Protein AF-A0A484KDJ1-F1 (afdb_monomer)

Radius of gyration: 30.15 Å; Cα contacts (8 Å, |Δi|>4): 229; chains: 1; bounding box: 76×60×91 Å

Nearest PDB structures (foldseek):
  7nlg-assembly2_C-2  TM=8.380E-01  e=5.218E-01  Saccharomyces cerevisiae
  7nli-assembly1_B  TM=8.344E-01  e=5.218E-01  Saccharomyces cerevisiae
  7t12-assembly1_A  TM=4.113E-01  e=7.691E+00  HIV-1 O_MVP5180
  7t12-assembly2_K  TM=2.574E-01  e=4.408E+00  HIV-1 O_MVP5180

Secondary structure (DSSP, 8-state):
-HHHHHHHHHHHHHHHHS-B-SSSHHHHHHHHHHHHHHTT-THHHHSPPPPPPPTTS-HHHHHHHHHHHHHHHHHHHHHHHTB-HHHHHHHTT--HHHHHHHHIIIIIHHHHHHHHHHHHHHHH--PPTTS-HHHHHHHHHHHHHHHHHTT-PPPHHHHHHHHHHTS-GGGHHHHHHHHHHT-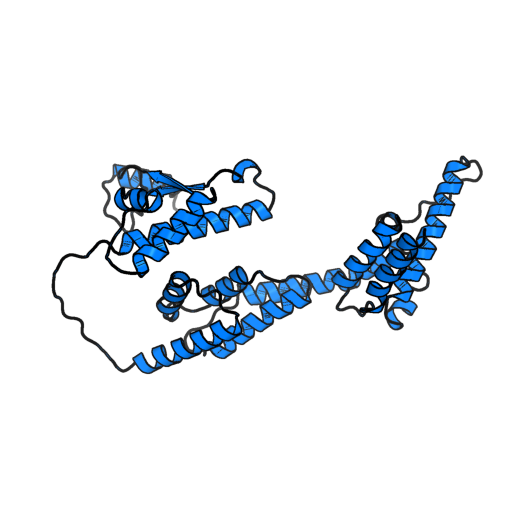---HHHHHHHHHHHHHHHHHGGG----------PPPS-SHHHHHHHHHHHHHHHHHHHHHHT--GGGGSPEEEEES-HHHHHHHHS-----S-HHHHHHHHHHHHHHHTTSEEEEE--TTTS---TTTS---HHHHHHHHHHTT----S---

Foldseek 3Di:
DVVLVVVLVVLLVVLVVAFAPLLCLVVNVVSLCVSCVSVVLNVQQVDPQDPQDDPPDDPVVNVVSVVSVVSQVVSLVSNLVSHDPVLNVVCVPPTNNRSSVVSCVRRVVVLVVVLVVLVVCLQPQADDPPDQLLVSLVVNVVSQVVNVSSVRHDDLVVSVVSSLVRYDPLCVVVSLVCVLVVCSDGSVVVSVVSNVVVVVSVVPPPDPDDDDPDDDDDDPPPLLSVQLVVLVVLLVVLVVVVVVVPDPPSPAAAEDEDQDPVLLCLLVDVDDDPPDPSSVVSSVNSVVCVVVRNHDYDYDHPLRPQDDCVVDPDDPVSSVVSCVVVVNDDDPDDD

Solvent-accessible surface area (backbone atoms only — not comparable to full-atom values): 19914 Å² total; per-residue (Å²): 117,71,69,62,54,53,52,52,54,57,52,54,51,59,44,72,75,53,48,35,73,66,78,45,45,71,60,39,52,51,53,50,46,56,50,26,53,76,70,74,47,46,62,41,63,77,42,70,84,73,80,84,73,60,96,84,52,56,67,70,58,51,54,53,50,54,49,49,56,54,52,31,54,52,47,28,52,52,54,41,73,31,31,39,70,73,56,27,69,76,44,69,90,46,52,35,26,58,43,52,52,53,50,40,61,60,37,51,50,49,49,51,52,52,44,48,54,43,46,53,51,50,78,67,48,60,57,55,92,91,61,67,63,54,68,53,50,52,52,49,52,50,38,53,52,51,32,34,70,67,74,49,67,70,55,71,67,60,55,48,49,54,55,59,70,20,51,48,77,89,44,47,68,55,51,53,49,45,73,70,65,68,67,92,56,60,68,76,55,49,46,52,54,50,44,56,50,49,56,56,58,64,68,51,82,76,64,90,74,85,76,80,94,70,95,72,85,84,74,87,62,71,68,70,52,53,60,48,53,53,52,52,52,50,48,50,53,50,52,54,43,55,74,67,69,82,51,88,79,64,80,55,48,44,78,43,78,40,72,48,67,70,60,53,48,50,44,76,40,93,73,89,68,97,68,57,75,72,55,57,55,56,38,47,54,49,30,51,40,39,73,71,46,52,36,37,84,39,82,37,53,79,89,74,51,75,59,63,65,91,83,39,98,60,58,70,74,58,37,53,52,30,38,50,76,73,67,54,72,87,71,91,81,74,136

InterPro domains:
  IPR061502 Copia/RE1/RE2-like, N-terminal domain [PF14223] (56-205)

pLDDT: mean 77.64, std 15.88, range [27.42, 96.19]

Mean predicted aligned error: 18.66 Å

Structure (mmCIF, N/CA/C/O backbone):
data_AF-A0A484KDJ1-F1
#
_entry.id   AF-A0A484KDJ1-F1
#
loop_
_atom_site.group_PDB
_atom_site.id
_atom_site.type_symbol
_atom_site.label_atom_id
_atom_site.label_alt_id
_atom_site.label_comp_id
_atom_site.label_asym_id
_atom_site.label_entity_id
_atom_site.label_seq_id
_atom_site.pdbx_PDB_ins_code
_atom_site.Cartn_x
_atom_site.Cartn_y
_atom_site.Cartn_z
_atom_site.occupancy
_atom_site.B_iso_or_equiv
_atom_site.auth_seq_id
_atom_site.auth_comp_id
_atom_site.auth_asym_id
_atom_site.auth_atom_id
_atom_site.pdbx_PDB_model_num
ATOM 1 N N . MET A 1 1 ? 16.292 25.056 -24.592 1.00 41.66 1 MET A N 1
ATOM 2 C CA . MET A 1 1 ? 17.164 23.858 -24.514 1.00 41.66 1 MET A CA 1
ATOM 3 C C . MET A 1 1 ? 17.802 23.654 -23.133 1.00 41.66 1 MET A C 1
ATOM 5 O O . MET A 1 1 ? 17.949 22.507 -22.742 1.00 41.66 1 MET A O 1
ATOM 9 N N . ALA A 1 2 ? 18.103 24.703 -22.350 1.00 36.09 2 ALA A N 1
ATOM 10 C CA . ALA A 1 2 ? 18.694 24.554 -21.007 1.00 36.09 2 ALA A CA 1
ATOM 11 C C . ALA A 1 2 ? 17.774 23.892 -19.949 1.00 36.09 2 ALA A C 1
ATOM 13 O O . ALA A 1 2 ? 18.264 23.121 -19.128 1.00 36.09 2 ALA A O 1
ATOM 14 N N . ASN A 1 3 ? 16.454 24.127 -20.010 1.00 42.34 3 ASN A N 1
ATOM 15 C CA . ASN A 1 3 ? 15.479 23.591 -19.039 1.00 42.34 3 ASN A CA 1
ATOM 16 C C . ASN A 1 3 ? 15.246 22.069 -19.156 1.00 42.34 3 ASN A C 1
ATOM 18 O O . ASN A 1 3 ? 15.035 21.398 -18.153 1.00 42.34 3 ASN A O 1
ATOM 22 N N . ASN A 1 4 ? 15.320 21.496 -20.366 1.00 51.50 4 ASN A N 1
ATOM 23 C CA . ASN A 1 4 ? 15.172 20.042 -20.546 1.00 51.50 4 ASN A CA 1
ATOM 24 C C . ASN A 1 4 ? 16.389 19.276 -20.017 1.00 51.50 4 ASN A C 1
ATOM 26 O O . ASN A 1 4 ? 16.225 18.205 -19.445 1.00 51.50 4 ASN A O 1
ATOM 30 N N . ASN A 1 5 ? 17.597 19.829 -20.159 1.00 54.56 5 ASN A N 1
ATOM 31 C CA . ASN A 1 5 ? 18.820 19.171 -19.691 1.00 54.56 5 ASN A CA 1
ATOM 32 C C . ASN A 1 5 ? 18.943 19.182 -18.159 1.00 54.56 5 ASN A C 1
ATOM 34 O O . ASN A 1 5 ? 19.367 18.194 -17.568 1.00 54.56 5 ASN A O 1
ATOM 38 N N . THR A 1 6 ? 18.530 20.274 -17.509 1.00 54.91 6 THR A N 1
ATOM 39 C CA . THR A 1 6 ? 18.499 20.376 -16.038 1.00 54.91 6 THR A CA 1
ATOM 40 C C . THR A 1 6 ? 17.440 19.463 -15.425 1.00 54.91 6 THR A C 1
ATOM 42 O O . THR A 1 6 ? 17.735 18.774 -14.451 1.00 54.91 6 THR A O 1
ATOM 45 N N . ASN A 1 7 ? 16.254 19.364 -16.035 1.00 58.84 7 ASN A N 1
ATOM 46 C CA . ASN A 1 7 ? 15.228 18.406 -15.613 1.00 58.84 7 ASN A CA 1
ATOM 47 C C . ASN A 1 7 ? 15.671 16.945 -15.816 1.00 58.84 7 ASN A C 1
ATOM 49 O O . ASN A 1 7 ? 15.397 16.103 -14.960 1.00 58.84 7 ASN A O 1
ATOM 53 N N . ASN A 1 8 ? 16.406 16.648 -16.898 1.00 61.88 8 ASN A N 1
ATOM 54 C CA . ASN A 1 8 ? 16.923 15.301 -17.163 1.00 61.88 8 ASN A CA 1
ATOM 55 C C . ASN A 1 8 ? 17.972 14.874 -16.114 1.00 61.88 8 ASN A C 1
ATOM 57 O O . ASN A 1 8 ? 17.879 13.788 -15.542 1.00 61.88 8 ASN A O 1
ATOM 61 N N . LEU A 1 9 ? 18.905 15.769 -15.769 1.00 64.38 9 LEU A N 1
ATOM 62 C CA . LEU A 1 9 ? 19.887 15.557 -14.697 1.00 64.38 9 LEU A CA 1
ATOM 63 C C . LEU A 1 9 ? 19.230 15.393 -13.317 1.00 64.38 9 LEU A C 1
ATOM 65 O O . LEU A 1 9 ? 19.598 14.495 -12.558 1.00 64.38 9 LEU A O 1
ATOM 69 N N . ALA A 1 10 ? 18.229 16.220 -13.000 1.00 66.94 10 ALA A N 1
ATOM 70 C CA . ALA A 1 10 ? 17.521 16.152 -11.725 1.00 66.94 10 ALA A CA 1
ATOM 71 C C . ALA A 1 10 ? 16.763 14.826 -11.547 1.00 66.94 10 ALA A C 1
ATOM 73 O O . ALA A 1 10 ? 16.796 14.245 -10.463 1.00 66.94 10 ALA A O 1
ATOM 74 N N . LEU A 1 11 ? 16.127 14.306 -12.600 1.00 70.19 11 LEU A N 1
ATOM 75 C CA . LEU A 1 11 ? 15.414 13.028 -12.537 1.00 70.19 11 LEU A CA 1
ATOM 76 C C . LEU A 1 11 ? 16.364 11.830 -12.466 1.00 70.19 11 LEU A C 1
ATOM 78 O O . LEU A 1 11 ? 16.100 10.897 -11.711 1.00 70.19 11 LEU A O 1
ATOM 82 N N . ARG A 1 12 ? 17.507 11.873 -13.161 1.00 77.50 12 ARG A N 1
ATOM 83 C CA . ARG A 1 12 ? 18.532 10.823 -13.042 1.00 77.50 12 ARG A CA 1
ATOM 84 C C . ARG A 1 12 ? 19.123 10.743 -11.635 1.00 77.50 12 ARG A C 1
ATOM 86 O O . ARG A 1 12 ? 19.336 9.639 -11.147 1.00 77.50 12 ARG A O 1
ATOM 93 N N . SER A 1 13 ? 19.240 11.876 -10.936 1.00 81.81 13 SER A N 1
ATOM 94 C CA . SER A 1 13 ? 19.697 11.904 -9.537 1.00 81.81 13 SER A CA 1
ATOM 95 C C . SER A 1 13 ? 18.793 11.132 -8.563 1.00 81.81 13 SER A C 1
ATOM 97 O O . SER A 1 13 ? 19.231 10.769 -7.473 1.00 81.81 13 SER A O 1
ATOM 99 N N . ILE A 1 14 ? 17.534 10.850 -8.931 1.00 82.94 14 ILE A N 1
ATOM 100 C CA . ILE A 1 14 ? 16.630 10.021 -8.116 1.00 82.94 14 ILE A CA 1
ATOM 101 C C . ILE A 1 14 ? 17.149 8.583 -8.035 1.00 82.94 14 ILE A C 1
ATOM 103 O O . ILE A 1 14 ? 17.027 7.953 -6.987 1.00 82.94 14 ILE A O 1
ATOM 107 N N . LEU A 1 15 ? 17.759 8.079 -9.110 1.00 82.38 15 LEU A N 1
ATOM 108 C CA . LEU A 1 15 ? 18.304 6.723 -9.150 1.00 82.38 15 LEU A CA 1
ATOM 109 C C . LEU A 1 15 ? 19.613 6.588 -8.357 1.00 82.38 15 LEU A C 1
ATOM 111 O O . LEU A 1 15 ? 19.943 5.490 -7.915 1.00 82.38 15 LEU A O 1
ATOM 115 N N . ASP A 1 16 ? 20.323 7.695 -8.126 1.00 78.88 16 ASP A N 1
ATOM 116 C CA . ASP A 1 16 ? 21.551 7.713 -7.324 1.00 78.88 16 ASP A CA 1
ATOM 117 C C . ASP A 1 16 ? 21.277 7.692 -5.814 1.00 78.88 16 ASP A C 1
ATOM 119 O O . ASP A 1 16 ? 22.126 7.248 -5.041 1.00 78.88 16 ASP A O 1
ATOM 123 N N . LYS A 1 17 ? 20.096 8.159 -5.382 1.00 81.31 17 LYS A N 1
ATOM 124 C CA . LYS A 1 17 ? 19.727 8.215 -3.958 1.00 81.31 17 LYS A CA 1
ATOM 125 C C . LYS A 1 17 ? 19.492 6.834 -3.353 1.00 81.31 17 LYS A C 1
ATOM 127 O O . LYS A 1 17 ? 19.885 6.619 -2.213 1.00 81.31 17 LYS A O 1
ATOM 132 N N . ASP A 1 18 ? 18.896 5.917 -4.114 1.00 79.75 18 ASP A N 1
ATOM 133 C CA . ASP A 1 18 ? 18.505 4.585 -3.643 1.00 79.75 18 ASP A CA 1
ATOM 134 C C . ASP A 1 18 ? 18.861 3.507 -4.677 1.00 79.75 18 ASP A C 1
ATOM 136 O O . ASP A 1 18 ? 18.020 3.058 -5.461 1.00 79.75 18 ASP A O 1
ATOM 140 N N . LYS A 1 19 ? 20.123 3.063 -4.664 1.00 88.81 19 LYS A N 1
ATOM 141 C CA . LYS A 1 19 ? 20.575 1.951 -5.514 1.00 88.81 19 LYS A CA 1
ATOM 142 C C . LYS A 1 19 ? 19.845 0.652 -5.171 1.00 88.81 19 LYS A C 1
ATOM 144 O O . LYS A 1 19 ? 19.557 0.383 -4.002 1.00 88.81 19 LYS A O 1
ATOM 149 N N . LEU A 1 20 ? 19.583 -0.179 -6.178 1.00 88.00 20 LEU A N 1
ATOM 150 C CA . LEU A 1 20 ? 18.959 -1.487 -5.994 1.00 88.00 20 LEU A CA 1
ATOM 151 C C . LEU A 1 20 ? 19.831 -2.378 -5.102 1.00 88.00 20 LEU A C 1
ATOM 153 O O . LEU A 1 20 ? 20.944 -2.728 -5.487 1.00 88.00 20 LEU A O 1
ATOM 157 N N . ASN A 1 21 ? 19.298 -2.766 -3.942 1.00 83.19 21 ASN A N 1
ATOM 158 C CA . ASN A 1 21 ? 19.965 -3.615 -2.945 1.00 83.19 21 ASN A CA 1
ATOM 159 C C . ASN A 1 21 ? 19.173 -4.894 -2.607 1.00 83.19 21 ASN A C 1
ATOM 161 O O . ASN A 1 21 ? 19.471 -5.589 -1.639 1.00 83.19 21 ASN A O 1
ATOM 165 N N . GLY A 1 22 ? 18.123 -5.173 -3.383 1.00 76.44 22 GLY A N 1
ATOM 166 C CA . GLY A 1 22 ? 17.252 -6.339 -3.245 1.00 76.44 22 GLY A CA 1
ATOM 167 C C . GLY A 1 22 ? 16.015 -6.131 -2.367 1.00 76.44 22 GLY A C 1
ATOM 168 O O . GLY A 1 22 ? 14.986 -6.749 -2.623 1.00 76.44 22 GLY A O 1
ATOM 169 N N . THR A 1 23 ? 16.046 -5.211 -1.399 1.00 76.62 23 THR A N 1
ATOM 170 C CA . THR A 1 23 ? 14.864 -4.910 -0.557 1.00 76.62 23 THR A CA 1
ATOM 171 C C . THR A 1 23 ? 13.980 -3.802 -1.123 1.00 76.62 23 THR A C 1
ATOM 173 O O . THR A 1 23 ? 12.786 -3.747 -0.843 1.00 76.62 23 THR A O 1
ATOM 176 N N . ASN A 1 24 ? 14.548 -2.945 -1.971 1.00 81.69 24 ASN A N 1
ATOM 177 C CA . ASN A 1 24 ? 13.901 -1.762 -2.536 1.00 81.69 24 ASN A CA 1
ATOM 178 C C . ASN A 1 24 ? 13.497 -1.930 -4.011 1.00 81.69 24 ASN A C 1
ATOM 180 O O . ASN A 1 24 ? 13.262 -0.938 -4.697 1.00 81.69 24 ASN A O 1
ATOM 184 N N . PHE A 1 25 ? 13.401 -3.167 -4.517 1.00 85.75 25 PHE A N 1
ATOM 185 C CA . PHE A 1 25 ? 13.167 -3.433 -5.943 1.00 85.75 25 PHE A CA 1
ATOM 186 C C . PHE A 1 25 ? 11.930 -2.723 -6.508 1.00 85.75 25 PHE A C 1
ATOM 188 O O . PHE A 1 25 ? 11.986 -2.187 -7.610 1.00 85.75 25 PHE A O 1
ATOM 195 N N . VAL A 1 26 ? 10.824 -2.685 -5.757 1.00 82.31 26 VAL A N 1
ATOM 196 C CA . VAL A 1 26 ? 9.568 -2.061 -6.213 1.00 82.31 26 VAL A CA 1
ATOM 197 C C . VAL A 1 26 ? 9.736 -0.555 -6.424 1.00 82.31 26 VAL A C 1
ATOM 199 O O . VAL A 1 26 ? 9.296 -0.023 -7.445 1.00 82.31 26 VAL A O 1
ATOM 202 N N . ASP A 1 27 ? 10.380 0.131 -5.482 1.00 83.12 27 ASP A N 1
ATOM 203 C CA . ASP A 1 27 ? 10.591 1.577 -5.565 1.00 83.12 27 ASP A CA 1
ATOM 204 C C . ASP A 1 27 ? 11.680 1.924 -6.583 1.00 83.12 27 ASP A C 1
ATOM 206 O O . ASP A 1 27 ? 11.490 2.832 -7.393 1.00 83.12 27 ASP A O 1
ATOM 210 N N . TRP A 1 28 ? 12.761 1.140 -6.633 1.00 90.25 28 TRP A N 1
ATOM 211 C CA . TRP A 1 28 ? 13.792 1.261 -7.663 1.00 90.25 28 TRP A CA 1
ATOM 212 C C . TRP A 1 28 ? 13.206 1.086 -9.070 1.00 90.25 28 TRP A C 1
ATOM 214 O O . TRP A 1 28 ? 13.417 1.932 -9.937 1.00 90.25 28 TRP A O 1
ATOM 224 N N . GLN A 1 29 ? 12.390 0.049 -9.290 1.00 89.06 29 GLN A N 1
ATOM 225 C CA . GLN A 1 29 ? 11.732 -0.193 -10.573 1.00 89.06 29 GLN A CA 1
ATOM 226 C C . GLN A 1 29 ? 10.793 0.956 -10.951 1.00 89.06 29 GLN A C 1
ATOM 228 O O . GLN A 1 29 ? 10.764 1.360 -12.115 1.00 89.06 29 GLN A O 1
ATOM 233 N N . ARG A 1 30 ? 10.036 1.505 -9.992 1.00 87.56 30 ARG A N 1
ATOM 234 C CA . ARG A 1 30 ? 9.174 2.671 -10.229 1.00 87.56 30 ARG A CA 1
ATOM 235 C C . ARG A 1 30 ? 9.999 3.879 -10.676 1.00 87.56 30 ARG A C 1
ATOM 237 O O . ARG A 1 30 ? 9.658 4.496 -11.683 1.00 87.56 30 ARG A O 1
ATOM 244 N N . ASN A 1 31 ? 11.079 4.188 -9.961 1.00 89.06 31 ASN A N 1
ATOM 245 C CA . ASN A 1 31 ? 11.964 5.307 -10.286 1.00 89.06 31 ASN A CA 1
ATOM 246 C C . ASN A 1 31 ? 12.617 5.122 -11.662 1.00 89.06 31 ASN A C 1
ATOM 248 O O . ASN A 1 31 ? 12.645 6.062 -12.456 1.00 89.06 31 ASN A O 1
ATOM 252 N N . LEU A 1 32 ? 13.063 3.903 -11.983 1.00 91.25 32 LEU A N 1
ATOM 253 C CA . LEU A 1 32 ? 13.618 3.567 -13.293 1.00 91.25 32 LEU A CA 1
ATOM 254 C C . LEU A 1 32 ? 12.594 3.819 -14.406 1.00 91.25 32 LEU A C 1
ATOM 256 O O . LEU A 1 32 ? 12.907 4.503 -15.376 1.00 91.25 32 LEU A O 1
ATOM 260 N N . CYS A 1 33 ? 11.355 3.341 -14.251 1.00 88.88 33 CYS A N 1
ATOM 261 C CA . CYS A 1 33 ? 10.304 3.552 -15.252 1.00 88.88 33 CYS A CA 1
ATOM 262 C C . CYS A 1 33 ? 9.997 5.043 -15.459 1.00 88.88 33 CYS A C 1
ATOM 264 O O . CYS A 1 33 ? 9.797 5.469 -16.592 1.00 88.88 33 CYS A O 1
ATOM 266 N N . ILE A 1 34 ? 10.007 5.855 -14.395 1.00 87.50 34 ILE A N 1
ATOM 267 C CA . ILE A 1 34 ? 9.812 7.311 -14.495 1.00 87.50 34 ILE A CA 1
ATOM 268 C C . ILE A 1 34 ? 10.906 7.951 -15.361 1.00 87.50 34 ILE A C 1
ATOM 270 O O . ILE A 1 34 ? 10.595 8.732 -16.261 1.00 87.50 34 ILE A O 1
ATOM 274 N N . VAL A 1 35 ? 12.173 7.598 -15.122 1.00 88.75 35 VAL A N 1
ATOM 275 C CA . VAL A 1 35 ? 13.310 8.125 -15.895 1.00 88.75 35 VAL A CA 1
ATOM 276 C C . VAL A 1 35 ? 13.244 7.666 -17.355 1.00 88.75 35 VAL A C 1
ATOM 278 O O . VAL A 1 35 ? 13.413 8.480 -18.261 1.00 88.75 35 VAL A O 1
ATOM 281 N N . LEU A 1 36 ? 12.935 6.391 -17.603 1.00 89.81 36 LEU A N 1
ATOM 282 C CA . LEU A 1 36 ? 12.860 5.845 -18.961 1.00 89.81 36 LEU A CA 1
ATOM 283 C C . LEU A 1 36 ? 11.666 6.363 -19.763 1.00 89.81 36 LEU A C 1
ATOM 285 O O . LEU A 1 36 ? 11.779 6.512 -20.978 1.00 89.81 36 LEU A O 1
ATOM 289 N N . ARG A 1 37 ? 10.537 6.659 -19.112 1.00 88.38 37 ARG A N 1
ATOM 290 C CA . ARG A 1 37 ? 9.363 7.238 -19.775 1.00 88.38 37 ARG A CA 1
ATOM 291 C C . ARG A 1 37 ? 9.645 8.640 -20.301 1.00 88.38 37 ARG A C 1
ATOM 293 O O . ARG A 1 37 ? 9.187 8.981 -21.385 1.00 88.38 37 ARG A O 1
ATOM 300 N N . MET A 1 38 ? 10.424 9.432 -19.565 1.00 84.00 38 MET A N 1
ATOM 301 C CA . MET A 1 38 ? 10.875 10.746 -20.030 1.00 84.00 38 MET A CA 1
ATOM 302 C C . MET A 1 38 ? 11.815 10.634 -21.238 1.00 84.00 38 MET A C 1
ATOM 304 O O . MET A 1 38 ? 11.732 11.451 -22.149 1.00 84.00 38 MET A O 1
ATOM 308 N N . ASP A 1 39 ? 12.687 9.625 -21.253 1.00 85.69 39 ASP A N 1
ATOM 309 C CA . ASP A 1 39 ? 13.625 9.382 -22.354 1.00 85.69 39 ASP A CA 1
ATOM 310 C C . ASP A 1 39 ? 12.989 8.597 -23.531 1.00 85.69 39 ASP A C 1
ATOM 312 O O . ASP A 1 39 ? 13.704 8.242 -24.467 1.00 85.69 39 ASP A O 1
ATOM 316 N N . GLU A 1 40 ? 11.676 8.315 -23.490 1.00 88.44 40 GLU A N 1
ATOM 317 C CA . GLU A 1 40 ? 10.918 7.504 -24.467 1.00 88.44 40 GLU A CA 1
ATOM 318 C C . GLU A 1 40 ? 11.477 6.078 -24.686 1.00 88.44 40 GLU A C 1
ATOM 320 O O . GLU A 1 40 ? 11.370 5.501 -25.769 1.00 88.44 40 GLU A O 1
ATOM 325 N N . LYS A 1 41 ? 12.065 5.480 -23.641 1.00 92.31 41 LYS A N 1
ATOM 326 C CA . LYS A 1 41 ? 12.751 4.168 -23.679 1.00 92.31 41 LYS A CA 1
ATOM 327 C C . LYS A 1 41 ? 12.115 3.088 -22.809 1.00 92.31 41 LYS A C 1
ATOM 329 O O . LYS A 1 41 ? 12.657 1.994 -22.698 1.00 92.31 41 LYS A O 1
ATOM 334 N N . GLU A 1 42 ? 10.958 3.357 -22.203 1.00 90.50 42 GLU A N 1
ATOM 335 C CA . GLU A 1 42 ? 10.234 2.380 -21.368 1.00 90.50 42 GLU A CA 1
ATOM 336 C C . GLU A 1 42 ? 9.937 1.069 -22.126 1.00 90.50 42 GLU A C 1
ATOM 338 O O . GLU A 1 42 ? 10.010 -0.012 -21.544 1.00 90.50 42 GLU A O 1
ATOM 343 N N . TYR A 1 43 ? 9.721 1.151 -23.446 1.00 91.56 43 TYR A N 1
ATOM 344 C CA . TYR A 1 43 ? 9.428 0.006 -24.314 1.00 91.56 43 TYR A CA 1
ATOM 345 C C . TYR A 1 43 ? 10.511 -1.089 -24.303 1.00 91.56 43 TYR A C 1
ATOM 347 O O . TYR A 1 43 ? 10.191 -2.260 -24.511 1.00 91.56 43 TYR A O 1
ATOM 355 N N . VAL A 1 44 ? 11.770 -0.725 -24.033 1.00 92.75 44 VAL A N 1
ATOM 356 C CA . VAL A 1 44 ? 12.912 -1.652 -23.941 1.00 92.75 44 VAL A CA 1
ATOM 357 C C . VAL A 1 44 ? 12.733 -2.631 -22.776 1.00 92.75 44 VAL A C 1
ATOM 359 O O . VAL A 1 44 ? 13.134 -3.787 -22.852 1.00 92.75 44 VAL A O 1
ATOM 362 N N . LEU A 1 45 ? 12.090 -2.199 -21.686 1.00 91.12 45 LEU A N 1
ATOM 363 C CA . LEU A 1 45 ? 11.807 -3.083 -20.555 1.00 91.12 45 LEU A CA 1
ATOM 364 C C . LEU A 1 45 ? 10.630 -4.024 -20.835 1.00 91.12 45 LEU A C 1
ATOM 366 O O . LEU A 1 45 ? 10.525 -5.082 -20.215 1.00 91.12 45 LEU A O 1
ATOM 370 N N . GLU A 1 46 ? 9.732 -3.655 -21.747 1.00 88.88 46 GLU A N 1
ATOM 371 C CA . GLU A 1 46 ? 8.518 -4.418 -22.047 1.00 88.88 46 GLU A CA 1
ATOM 372 C C . GLU A 1 46 ? 8.742 -5.511 -23.087 1.00 88.88 46 GLU A C 1
ATOM 374 O O . GLU A 1 46 ? 8.112 -6.567 -23.005 1.00 88.88 46 GLU A O 1
ATOM 379 N N . LYS A 1 47 ? 9.613 -5.260 -24.068 1.00 88.56 47 LYS A N 1
ATOM 380 C CA . LYS A 1 47 ? 9.819 -6.147 -25.213 1.00 88.56 47 LYS A CA 1
ATOM 381 C C . LYS A 1 47 ? 11.305 -6.452 -25.394 1.00 88.56 47 LYS A C 1
ATOM 383 O O . LYS A 1 47 ? 12.104 -5.522 -25.338 1.00 88.56 47 LYS A O 1
ATOM 3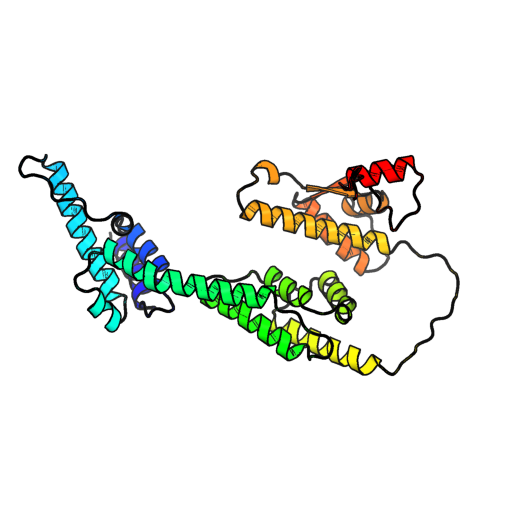88 N N . PRO A 1 48 ? 11.676 -7.714 -25.669 1.00 90.88 48 PRO A N 1
ATOM 389 C CA . PRO A 1 48 ? 13.047 -8.038 -26.028 1.00 90.88 48 PRO A CA 1
ATOM 390 C C . PRO A 1 48 ? 13.421 -7.395 -27.369 1.00 90.88 48 PRO A C 1
ATOM 392 O O . PRO A 1 48 ? 12.551 -7.077 -28.191 1.00 90.88 48 PRO A O 1
ATOM 395 N N . ILE A 1 49 ? 14.727 -7.261 -27.607 1.00 88.50 49 ILE A N 1
ATOM 396 C CA . ILE A 1 49 ? 15.250 -6.834 -28.905 1.00 88.50 49 ILE A CA 1
ATOM 397 C C . ILE A 1 49 ? 14.739 -7.823 -29.972 1.00 88.50 49 ILE A C 1
ATOM 399 O O . ILE A 1 49 ? 14.886 -9.037 -29.800 1.00 88.50 49 ILE A O 1
ATOM 403 N N . PRO A 1 50 ? 14.120 -7.343 -31.066 1.00 87.00 50 PRO A N 1
ATOM 404 C CA . PRO A 1 50 ? 13.661 -8.217 -32.138 1.00 87.00 50 PRO A CA 1
ATOM 405 C C . PRO A 1 50 ? 14.845 -8.926 -32.816 1.00 87.00 50 PRO A C 1
ATOM 407 O O . PRO A 1 50 ? 15.965 -8.421 -32.776 1.00 87.00 50 PRO A O 1
ATOM 410 N N . PRO A 1 51 ? 14.627 -10.076 -33.475 1.00 88.12 51 PRO A N 1
ATOM 411 C CA . PRO A 1 51 ? 15.689 -10.758 -34.207 1.00 88.12 51 PRO A CA 1
ATOM 412 C C . PRO A 1 51 ? 16.283 -9.858 -35.297 1.00 88.12 51 PRO A C 1
ATOM 414 O O . PRO A 1 51 ? 15.578 -9.043 -35.901 1.00 88.12 51 PRO A O 1
ATOM 417 N N . ALA A 1 52 ? 17.584 -10.025 -35.549 1.00 88.94 52 ALA A N 1
ATOM 418 C CA . ALA A 1 52 ? 18.314 -9.219 -36.518 1.00 88.94 52 ALA A CA 1
ATOM 419 C C . ALA A 1 52 ? 17.635 -9.263 -37.903 1.00 88.94 52 ALA A C 1
ATOM 421 O O . ALA A 1 52 ? 17.325 -10.351 -38.403 1.00 88.94 52 ALA A O 1
ATOM 422 N N . PRO A 1 53 ? 17.393 -8.102 -38.537 1.00 89.50 53 PRO A N 1
ATOM 423 C CA . PRO A 1 53 ? 16.723 -8.057 -39.825 1.00 89.50 53 PRO A CA 1
ATOM 424 C C . PRO A 1 53 ? 17.595 -8.687 -40.924 1.00 89.50 53 PRO A C 1
ATOM 426 O O . PRO A 1 53 ? 18.817 -8.515 -40.918 1.00 89.50 53 PRO A O 1
ATOM 429 N N . PRO A 1 54 ? 16.993 -9.386 -41.903 1.00 87.50 54 PRO A N 1
ATOM 430 C CA . PRO A 1 54 ? 17.742 -9.998 -42.995 1.00 87.50 54 PRO A CA 1
ATOM 431 C C . PRO A 1 54 ? 18.426 -8.937 -43.873 1.00 87.50 54 PRO A C 1
ATOM 433 O O . PRO A 1 54 ? 18.022 -7.772 -43.923 1.00 87.50 54 PRO A O 1
ATOM 436 N N . ALA A 1 55 ? 19.471 -9.333 -44.607 1.00 84.06 55 ALA A N 1
ATOM 437 C CA . ALA A 1 55 ? 20.300 -8.407 -45.389 1.00 84.06 55 ALA A CA 1
ATOM 438 C C . ALA A 1 55 ? 19.509 -7.596 -46.438 1.00 84.06 55 ALA A C 1
ATOM 440 O O . ALA A 1 55 ? 19.887 -6.467 -46.754 1.00 84.06 55 ALA A O 1
ATOM 441 N N . ASN A 1 56 ? 18.389 -8.132 -46.922 1.00 88.75 56 ASN A N 1
ATOM 442 C CA . ASN A 1 56 ? 17.471 -7.508 -47.877 1.00 88.75 56 ASN A CA 1
ATOM 443 C C . ASN A 1 56 ? 16.355 -6.663 -47.227 1.00 88.75 56 ASN A C 1
ATOM 445 O O . ASN A 1 56 ? 15.509 -6.130 -47.942 1.00 88.75 56 ASN A O 1
ATOM 449 N N . ALA A 1 57 ? 16.323 -6.541 -45.896 1.00 87.31 57 ALA A N 1
ATOM 450 C CA . ALA A 1 57 ? 15.289 -5.784 -45.204 1.00 87.31 57 ALA A CA 1
ATOM 451 C C . ALA A 1 57 ? 15.309 -4.291 -45.591 1.00 87.31 57 ALA A C 1
ATOM 453 O O . ALA A 1 57 ? 16.391 -3.730 -45.816 1.00 87.31 57 ALA A O 1
ATOM 454 N N . PRO A 1 58 ? 14.137 -3.623 -45.608 1.00 92.38 58 PRO A N 1
ATOM 455 C CA . PRO A 1 58 ? 14.050 -2.190 -45.852 1.00 92.38 58 PRO A CA 1
ATOM 456 C C . PRO A 1 58 ? 14.931 -1.402 -44.883 1.00 92.38 58 PRO A C 1
ATOM 458 O O . PRO A 1 58 ? 15.026 -1.744 -43.703 1.00 92.38 58 PRO A O 1
ATOM 461 N N . LYS A 1 59 ? 15.519 -0.300 -45.360 1.00 90.12 59 LYS A N 1
ATOM 462 C CA . LYS A 1 59 ? 16.382 0.563 -44.542 1.00 90.12 59 LYS A CA 1
ATOM 463 C C . LYS A 1 59 ? 15.702 0.998 -43.238 1.00 90.12 59 LYS A C 1
ATOM 465 O O . LYS A 1 59 ? 16.298 0.870 -42.181 1.00 90.12 59 LYS A O 1
ATOM 470 N N . ALA A 1 60 ? 14.417 1.354 -43.297 1.00 89.44 60 ALA A N 1
ATOM 471 C CA . ALA A 1 60 ? 13.628 1.717 -42.118 1.00 89.44 60 ALA A CA 1
ATOM 472 C C . ALA A 1 60 ? 13.566 0.613 -41.039 1.00 89.44 60 ALA A C 1
ATOM 474 O O . ALA A 1 60 ? 13.530 0.920 -39.852 1.00 89.44 60 ALA A O 1
ATOM 475 N N . VAL A 1 61 ? 13.577 -0.668 -41.432 1.00 88.69 61 VAL A N 1
ATOM 476 C CA . VAL A 1 61 ? 13.576 -1.803 -40.492 1.00 88.69 61 VAL A CA 1
ATOM 477 C C . VAL A 1 61 ? 14.947 -1.961 -39.833 1.00 88.69 61 VAL A C 1
ATOM 479 O O . VAL A 1 61 ? 15.024 -2.213 -38.633 1.00 88.69 61 VAL A O 1
ATOM 482 N N . LYS A 1 62 ? 16.028 -1.773 -40.599 1.00 88.56 62 LYS A N 1
ATOM 483 C CA . LYS A 1 62 ? 17.401 -1.791 -40.073 1.00 88.56 62 LYS A CA 1
ATOM 484 C C . LYS A 1 62 ? 17.648 -0.622 -39.119 1.00 88.56 62 LYS A C 1
ATOM 486 O O . LYS A 1 62 ? 18.099 -0.852 -38.003 1.00 88.56 62 LYS A O 1
ATOM 491 N N . ASP A 1 63 ? 17.235 0.586 -39.504 1.00 90.62 63 ASP A N 1
ATOM 492 C CA . ASP A 1 63 ? 17.348 1.794 -38.679 1.00 90.62 63 ASP A CA 1
ATOM 493 C C . ASP A 1 63 ? 16.567 1.639 -37.355 1.00 90.62 63 ASP A C 1
ATOM 495 O O . ASP A 1 63 ? 17.049 2.018 -36.287 1.00 90.62 63 ASP A O 1
ATOM 499 N N . ALA A 1 64 ? 15.371 1.034 -37.396 1.00 89.00 64 ALA A N 1
ATOM 500 C CA . ALA A 1 64 ? 14.577 0.756 -36.198 1.00 89.00 64 ALA A CA 1
ATOM 501 C C . ALA A 1 64 ? 15.229 -0.293 -35.278 1.00 89.00 64 ALA A C 1
ATOM 503 O O . ALA A 1 64 ? 15.207 -0.128 -34.057 1.00 89.00 64 ALA A O 1
ATOM 504 N N . TYR A 1 65 ? 15.827 -1.348 -35.845 1.00 92.25 65 TYR A N 1
ATOM 505 C CA . TYR A 1 65 ? 16.583 -2.350 -35.087 1.00 92.25 65 TYR A CA 1
ATOM 506 C C . TYR A 1 65 ? 17.816 -1.731 -34.416 1.00 92.25 65 TYR A C 1
ATOM 508 O O . TYR A 1 65 ? 18.000 -1.887 -33.211 1.00 92.25 65 TYR A O 1
ATOM 516 N N . GLU A 1 66 ? 18.623 -0.972 -35.159 1.00 91.81 66 GLU A N 1
ATOM 517 C CA . GLU A 1 66 ? 19.809 -0.292 -34.624 1.00 91.81 66 GLU A CA 1
ATOM 518 C C . GLU A 1 66 ? 19.447 0.708 -33.522 1.00 91.81 66 GLU A C 1
ATOM 520 O O . GLU A 1 66 ? 20.132 0.780 -32.498 1.00 91.81 66 GLU A O 1
ATOM 525 N N . LYS A 1 67 ? 18.333 1.436 -33.687 1.00 93.00 67 LYS A N 1
ATOM 526 C CA . LYS A 1 67 ? 17.794 2.310 -32.640 1.00 93.00 67 LYS A CA 1
ATOM 527 C C . LYS A 1 67 ? 17.459 1.518 -31.374 1.00 93.00 67 LYS A C 1
ATOM 529 O O . LYS A 1 67 ? 17.892 1.922 -30.300 1.00 93.00 67 LYS A O 1
ATOM 534 N N . HIS A 1 68 ? 16.750 0.394 -31.496 1.00 93.00 68 HIS A N 1
ATOM 535 C CA . HIS A 1 68 ? 16.410 -0.452 -30.348 1.00 93.00 68 HIS A CA 1
ATOM 536 C C . HIS A 1 68 ? 17.676 -0.968 -29.654 1.00 93.00 68 HIS A C 1
ATOM 538 O O . HIS A 1 68 ? 17.798 -0.835 -28.443 1.00 93.00 68 HIS A O 1
ATOM 544 N N . VAL A 1 69 ? 18.660 -1.477 -30.402 1.00 92.88 69 VAL A N 1
ATOM 545 C CA . VAL A 1 69 ? 19.938 -1.948 -29.835 1.00 92.88 69 VAL A CA 1
ATOM 546 C C . VAL A 1 69 ? 20.659 -0.832 -29.075 1.00 92.88 69 VAL A C 1
ATOM 548 O O . VAL A 1 69 ? 21.202 -1.058 -27.994 1.00 92.88 69 VAL A O 1
ATOM 551 N N . LYS A 1 70 ? 20.660 0.392 -29.613 1.00 93.00 70 LYS A N 1
ATOM 552 C CA . LYS A 1 70 ? 21.261 1.551 -28.948 1.00 93.00 70 LYS A CA 1
ATOM 553 C C . LYS A 1 70 ? 20.515 1.928 -27.668 1.00 93.00 70 LYS A C 1
ATOM 555 O O . LYS A 1 70 ? 21.165 2.204 -26.660 1.00 93.00 70 LYS A O 1
ATOM 560 N N . ASP A 1 71 ? 19.187 1.959 -27.718 1.00 93.62 71 ASP A N 1
ATOM 561 C CA . ASP A 1 71 ? 18.349 2.260 -26.560 1.00 93.62 71 ASP A CA 1
ATOM 562 C C . ASP A 1 71 ? 18.523 1.185 -25.475 1.00 93.62 71 ASP A C 1
ATOM 564 O O . ASP A 1 71 ? 18.739 1.542 -24.320 1.00 93.62 71 ASP A O 1
ATOM 568 N N . ASP A 1 72 ? 18.553 -0.103 -25.837 1.00 94.06 72 ASP A N 1
ATOM 569 C CA . ASP A 1 72 ? 18.821 -1.217 -24.917 1.00 94.06 72 ASP A CA 1
ATOM 570 C C . ASP A 1 72 ? 20.169 -1.070 -24.216 1.00 94.06 72 ASP A C 1
ATOM 572 O O . ASP A 1 72 ? 20.212 -1.072 -22.990 1.00 94.06 72 ASP A O 1
ATOM 576 N N . ASN A 1 73 ? 21.247 -0.813 -24.962 1.00 92.44 73 ASN A N 1
ATOM 577 C CA . ASN A 1 73 ? 22.563 -0.597 -24.361 1.00 92.44 73 ASN A CA 1
ATOM 578 C C . ASN A 1 73 ? 22.548 0.563 -23.349 1.00 92.44 73 ASN A C 1
ATOM 580 O O . ASN A 1 73 ? 23.146 0.464 -22.279 1.00 92.44 73 ASN A O 1
ATOM 584 N N . GLN A 1 74 ? 21.844 1.660 -23.653 1.00 91.88 74 GLN A N 1
ATOM 585 C CA . GLN A 1 74 ? 21.718 2.782 -22.719 1.00 91.88 74 GLN A CA 1
ATOM 586 C C . GLN A 1 74 ? 20.929 2.401 -21.465 1.00 91.88 74 GLN A C 1
ATOM 588 O O . GLN A 1 74 ? 21.340 2.760 -20.361 1.00 91.88 74 GLN A O 1
ATOM 593 N N . VAL A 1 75 ? 19.816 1.680 -21.618 1.00 93.88 75 VAL A N 1
ATOM 594 C CA . VAL A 1 75 ? 18.998 1.229 -20.488 1.00 93.88 75 VAL A CA 1
ATOM 595 C C . VAL A 1 75 ? 19.772 0.236 -19.622 1.00 93.88 75 VAL A C 1
ATOM 597 O O . VAL A 1 75 ? 19.795 0.415 -18.407 1.00 93.88 75 VAL A O 1
ATOM 600 N N . SER A 1 76 ? 20.472 -0.733 -20.215 1.00 93.94 76 SER A N 1
ATOM 601 C CA . SER A 1 76 ? 21.331 -1.681 -19.494 1.00 93.94 76 SER A CA 1
ATOM 602 C C . SER A 1 76 ? 22.398 -0.961 -18.674 1.00 93.94 76 SER A C 1
ATOM 604 O O . SER A 1 76 ? 22.552 -1.246 -17.488 1.00 93.94 76 SER A O 1
ATOM 606 N N . CYS A 1 77 ? 23.077 0.040 -19.248 1.00 92.00 77 CYS A N 1
ATOM 607 C CA . CYS A 1 77 ? 24.049 0.845 -18.506 1.00 92.00 77 CYS A CA 1
ATOM 608 C C . CYS A 1 77 ? 23.414 1.584 -17.320 1.00 92.00 77 CYS A C 1
ATOM 610 O O . CYS A 1 77 ? 24.002 1.617 -16.241 1.00 92.00 77 CYS A O 1
ATOM 612 N N . VAL A 1 78 ? 22.222 2.167 -17.492 1.00 91.62 78 VAL A N 1
ATOM 613 C CA . VAL A 1 78 ? 21.505 2.844 -16.397 1.00 91.62 78 VAL A CA 1
ATOM 614 C C . VAL A 1 78 ? 21.093 1.846 -15.315 1.00 91.62 78 VAL A C 1
ATOM 616 O O . VAL A 1 78 ? 21.273 2.120 -14.129 1.00 91.62 78 VAL A O 1
ATOM 619 N N . MET A 1 79 ? 20.575 0.676 -15.690 1.00 93.75 79 MET A N 1
ATOM 620 C CA . MET A 1 79 ? 20.204 -0.365 -14.733 1.00 93.75 79 MET A CA 1
ATOM 621 C C . MET A 1 79 ? 21.419 -0.819 -13.921 1.00 93.75 79 MET A C 1
ATOM 623 O O . MET A 1 79 ? 21.362 -0.808 -12.693 1.00 93.75 79 MET A O 1
ATOM 627 N N . LEU A 1 80 ? 22.536 -1.128 -14.586 1.00 91.94 80 LEU A N 1
ATOM 628 C CA . LEU A 1 80 ? 23.788 -1.514 -13.932 1.00 91.94 80 LEU A CA 1
ATOM 629 C C . LEU A 1 80 ? 24.315 -0.394 -13.025 1.00 91.94 80 LEU A C 1
ATOM 631 O O . LEU A 1 80 ? 24.602 -0.629 -11.855 1.00 91.94 80 LEU A O 1
ATOM 635 N N . ALA A 1 81 ? 24.367 0.854 -13.491 1.00 90.56 81 ALA A N 1
ATOM 636 C CA . ALA A 1 81 ? 24.862 1.976 -12.687 1.00 90.56 81 ALA A CA 1
ATOM 637 C C . ALA A 1 81 ? 24.060 2.205 -11.389 1.00 90.56 81 ALA A C 1
ATOM 639 O O . ALA A 1 81 ? 24.596 2.710 -10.396 1.00 90.56 81 ALA A O 1
ATOM 640 N N . THR A 1 82 ? 22.787 1.802 -11.388 1.00 92.12 82 THR A N 1
ATOM 641 C CA . THR A 1 82 ? 21.821 2.070 -10.315 1.00 92.12 82 THR A CA 1
ATOM 642 C C . THR A 1 82 ? 21.555 0.858 -9.421 1.00 92.12 82 THR A C 1
ATOM 644 O O . THR A 1 82 ? 20.646 0.895 -8.595 1.00 92.12 82 THR A O 1
ATOM 647 N N . MET A 1 83 ? 22.366 -0.198 -9.525 1.00 92.44 83 MET A N 1
ATOM 648 C CA . MET A 1 83 ? 22.368 -1.347 -8.612 1.00 92.44 83 MET A CA 1
ATOM 649 C C . MET A 1 83 ? 23.702 -1.485 -7.862 1.00 92.44 83 MET A C 1
ATOM 651 O O . MET A 1 83 ? 24.697 -0.850 -8.217 1.00 92.44 83 MET A O 1
ATOM 655 N N . ILE A 1 84 ? 23.712 -2.267 -6.778 1.00 91.19 84 ILE A N 1
ATOM 656 C CA . ILE A 1 84 ? 24.931 -2.560 -6.003 1.00 91.19 84 ILE A CA 1
ATOM 657 C C . ILE A 1 84 ? 25.916 -3.453 -6.790 1.00 91.19 84 ILE A C 1
ATOM 659 O O . ILE A 1 84 ? 25.470 -4.210 -7.657 1.00 91.19 84 ILE A O 1
ATOM 663 N N . PRO A 1 85 ? 27.234 -3.401 -6.500 1.00 91.12 85 PRO A N 1
ATOM 664 C CA . PRO A 1 85 ? 28.266 -4.103 -7.274 1.00 91.12 85 PRO A CA 1
ATOM 665 C C . PRO A 1 85 ? 28.031 -5.609 -7.448 1.00 91.12 85 PRO A C 1
ATOM 667 O O . PRO A 1 85 ? 28.319 -6.170 -8.504 1.00 91.12 85 PRO A O 1
ATOM 670 N N . GLU A 1 86 ? 27.471 -6.269 -6.436 1.00 88.38 86 GLU A N 1
ATOM 671 C CA . GLU A 1 86 ? 27.166 -7.699 -6.474 1.00 88.38 86 GLU A CA 1
ATOM 672 C C . GLU A 1 86 ? 26.146 -8.029 -7.570 1.00 88.38 86 GLU A C 1
ATOM 674 O O . GLU A 1 86 ? 26.306 -9.022 -8.278 1.00 88.38 86 GLU A O 1
ATOM 679 N N . LEU A 1 87 ? 25.130 -7.176 -7.743 1.00 89.12 87 LEU A N 1
ATOM 680 C CA . LEU A 1 87 ? 24.120 -7.324 -8.791 1.00 89.12 87 LEU A CA 1
ATOM 681 C C . LEU A 1 87 ? 24.646 -6.893 -10.156 1.00 89.12 87 LEU A C 1
ATOM 683 O O . LEU A 1 87 ? 24.325 -7.541 -11.149 1.00 89.12 87 LEU A O 1
ATOM 687 N N . GLN A 1 88 ? 25.501 -5.865 -10.207 1.00 91.50 88 GLN A N 1
ATOM 688 C CA . GLN A 1 88 ? 26.157 -5.457 -11.453 1.00 91.50 88 GLN A CA 1
ATOM 689 C C . GLN A 1 88 ? 26.895 -6.639 -12.076 1.00 91.50 88 GLN A C 1
ATOM 691 O O . GLN A 1 88 ? 26.662 -6.972 -13.231 1.00 91.50 88 GLN A O 1
ATOM 696 N N . LYS A 1 89 ? 27.708 -7.330 -11.270 1.00 91.12 89 LYS A N 1
ATOM 697 C CA . LYS A 1 89 ? 28.490 -8.486 -11.712 1.00 91.12 89 LYS A CA 1
ATOM 698 C C . LYS A 1 89 ? 27.621 -9.661 -12.173 1.00 91.12 89 LYS A C 1
ATOM 700 O O . LYS A 1 89 ? 28.026 -10.412 -13.051 1.00 91.12 89 LYS A O 1
ATOM 705 N N . GLN A 1 90 ? 26.443 -9.851 -11.579 1.00 89.25 90 GLN A N 1
ATOM 706 C CA . GLN A 1 90 ? 25.527 -10.932 -11.966 1.00 89.25 90 GLN A CA 1
ATOM 707 C C . GLN A 1 90 ? 24.807 -10.668 -13.293 1.00 89.25 90 GLN A C 1
ATOM 709 O O . GLN A 1 90 ? 24.359 -11.616 -13.937 1.00 89.25 90 GLN A O 1
ATOM 714 N N . HIS A 1 91 ? 24.679 -9.402 -13.690 1.00 90.44 91 HIS A N 1
ATOM 715 C CA . HIS A 1 91 ? 23.854 -8.983 -14.821 1.00 90.44 91 HIS A CA 1
ATOM 716 C C . HIS A 1 91 ? 24.633 -8.224 -15.908 1.00 90.44 91 HIS A C 1
ATOM 718 O O . HIS A 1 91 ? 24.012 -7.685 -16.820 1.00 90.44 91 HIS A O 1
ATOM 724 N N . GLU A 1 92 ? 25.967 -8.187 -15.830 1.00 90.31 92 GLU A N 1
ATOM 725 C CA . GLU A 1 92 ? 26.844 -7.402 -16.714 1.00 90.31 92 GLU A CA 1
ATOM 726 C C . GLU A 1 92 ? 26.659 -7.746 -18.201 1.00 90.31 92 GLU A C 1
ATOM 728 O O . GLU A 1 92 ? 26.614 -6.849 -19.042 1.00 90.31 92 GLU A O 1
ATOM 733 N N . ASP A 1 93 ? 26.450 -9.029 -18.509 1.00 89.56 93 ASP A N 1
ATOM 734 C CA . ASP A 1 93 ? 26.287 -9.529 -19.880 1.00 89.56 93 ASP A CA 1
ATOM 735 C C . ASP A 1 93 ? 24.822 -9.573 -20.362 1.00 89.56 93 ASP A C 1
ATOM 737 O O . ASP A 1 93 ? 24.548 -9.976 -21.495 1.00 89.56 93 ASP A O 1
ATOM 741 N N . MET A 1 94 ? 23.858 -9.184 -19.521 1.00 92.50 94 MET A N 1
ATOM 742 C CA . MET A 1 94 ? 22.430 -9.287 -19.843 1.00 92.50 94 MET A CA 1
ATOM 743 C C . MET A 1 94 ? 21.909 -8.064 -20.603 1.00 92.50 94 MET A C 1
ATOM 745 O O . MET A 1 94 ? 22.312 -6.923 -20.366 1.00 92.50 94 MET A O 1
ATOM 749 N N . LYS A 1 95 ? 20.931 -8.293 -21.485 1.00 93.50 95 LYS A N 1
ATOM 750 C CA . LYS A 1 95 ? 20.145 -7.210 -22.101 1.00 93.50 95 LYS A CA 1
ATOM 751 C C . LYS A 1 95 ? 19.142 -6.630 -21.110 1.00 93.50 95 LYS A C 1
ATOM 753 O O . LYS A 1 95 ? 18.750 -7.305 -20.157 1.00 93.50 95 LYS A O 1
ATOM 758 N N . ALA A 1 96 ? 18.689 -5.396 -21.330 1.00 94.12 96 ALA A N 1
ATOM 759 C CA . ALA A 1 96 ? 17.863 -4.685 -20.352 1.00 94.12 96 ALA A CA 1
ATOM 760 C C . ALA A 1 96 ? 16.551 -5.433 -20.062 1.00 94.12 96 ALA A C 1
ATOM 762 O O . ALA A 1 96 ? 16.150 -5.576 -18.903 1.00 94.12 96 ALA A O 1
ATOM 763 N N . HIS A 1 97 ? 15.913 -5.970 -21.109 1.00 93.31 97 HIS A N 1
ATOM 764 C CA . HIS A 1 97 ? 14.701 -6.778 -20.973 1.00 93.31 97 HIS A CA 1
ATOM 765 C C . HIS A 1 97 ? 14.935 -8.066 -20.161 1.00 93.31 97 HIS A C 1
ATOM 767 O O . HIS A 1 97 ? 14.158 -8.405 -19.270 1.00 93.31 97 HIS A O 1
ATOM 773 N N . GLU A 1 98 ? 16.023 -8.783 -20.432 1.00 92.88 98 GLU A N 1
ATOM 774 C CA . GLU A 1 98 ? 16.359 -10.023 -19.724 1.00 92.88 98 GLU A CA 1
ATOM 775 C C . GLU A 1 98 ? 16.681 -9.745 -18.254 1.00 92.88 98 GLU A C 1
ATOM 777 O O . GLU A 1 98 ? 16.175 -10.422 -17.357 1.00 92.88 98 GLU A O 1
ATOM 782 N N . MET A 1 99 ? 17.445 -8.681 -18.005 1.00 94.38 99 MET A N 1
ATOM 783 C CA . MET A 1 99 ? 17.805 -8.219 -16.673 1.00 94.38 99 MET A CA 1
ATOM 784 C C . MET A 1 99 ? 16.563 -7.877 -15.848 1.00 94.38 99 MET A C 1
ATOM 786 O O . MET A 1 99 ? 16.427 -8.343 -14.716 1.00 94.38 99 MET A O 1
ATOM 790 N N . ILE A 1 100 ? 15.611 -7.111 -16.398 1.00 93.19 100 ILE A N 1
ATOM 791 C CA . ILE A 1 100 ? 14.400 -6.756 -15.646 1.00 93.19 100 ILE A CA 1
ATOM 792 C C . ILE A 1 100 ? 13.516 -7.980 -15.383 1.00 93.19 100 ILE A C 1
ATOM 794 O O . ILE A 1 100 ? 12.912 -8.068 -14.314 1.00 93.19 100 ILE A O 1
ATOM 798 N N . VAL A 1 101 ? 13.459 -8.946 -16.306 1.00 91.19 101 VAL A N 1
ATOM 799 C CA . VAL A 1 101 ? 12.737 -10.211 -16.100 1.00 91.19 101 VAL A CA 1
ATOM 800 C C . VAL A 1 101 ? 13.381 -11.027 -14.976 1.00 91.19 101 VAL A C 1
ATOM 802 O O . VAL A 1 101 ? 12.668 -11.455 -14.065 1.00 91.19 101 VAL A O 1
ATOM 805 N N . ALA A 1 102 ? 14.706 -11.184 -14.982 1.00 90.50 102 ALA A N 1
ATOM 806 C CA . ALA A 1 102 ? 15.441 -11.900 -13.939 1.00 90.50 102 ALA A CA 1
ATOM 807 C C . ALA A 1 102 ? 15.260 -11.244 -12.558 1.00 90.50 102 ALA A C 1
ATOM 809 O O . ALA A 1 102 ? 14.901 -11.909 -11.584 1.00 90.50 102 ALA A O 1
ATOM 810 N N . LEU A 1 103 ? 15.408 -9.918 -12.477 1.00 90.19 103 LEU A N 1
ATOM 811 C CA . LEU A 1 103 ? 15.221 -9.168 -11.233 1.00 90.19 103 LEU A CA 1
ATOM 812 C C . LEU A 1 103 ? 13.777 -9.255 -10.713 1.00 90.19 103 LEU A C 1
ATOM 814 O O . LEU A 1 103 ? 13.566 -9.392 -9.506 1.00 90.19 103 LEU A O 1
ATOM 818 N N . ARG A 1 104 ? 12.769 -9.238 -11.601 1.00 87.75 104 ARG A N 1
ATOM 819 C CA . ARG A 1 104 ? 11.366 -9.471 -11.214 1.00 87.75 104 ARG A CA 1
ATOM 820 C C . ARG A 1 104 ? 11.181 -10.865 -10.617 1.00 87.75 104 ARG A C 1
ATOM 822 O O . ARG A 1 104 ? 10.534 -10.992 -9.579 1.00 87.75 104 ARG A O 1
ATOM 829 N N . GLN A 1 105 ? 11.752 -11.902 -11.223 1.00 85.00 105 GLN A N 1
ATOM 830 C CA . GLN A 1 105 ? 11.647 -13.267 -10.696 1.00 85.00 105 GLN A CA 1
ATOM 831 C C . GLN A 1 105 ? 12.254 -13.389 -9.292 1.00 85.00 105 GLN A C 1
ATOM 833 O O . GLN A 1 105 ? 11.635 -13.990 -8.413 1.00 85.00 105 GLN A O 1
ATOM 838 N N . LEU A 1 106 ? 13.408 -12.760 -9.057 1.00 82.25 106 LEU A N 1
ATOM 839 C CA . LEU A 1 106 ? 14.099 -12.801 -7.768 1.00 82.25 106 LEU A CA 1
ATOM 840 C C . LEU A 1 106 ? 13.388 -11.968 -6.691 1.00 82.25 106 LEU A C 1
ATOM 842 O O . LEU A 1 106 ? 13.067 -12.479 -5.618 1.00 82.25 106 LEU A O 1
ATOM 846 N N . TYR A 1 107 ? 13.099 -10.697 -6.971 1.00 82.38 107 TYR A N 1
ATOM 847 C CA . TYR A 1 107 ? 12.701 -9.735 -5.938 1.00 82.38 107 TYR A CA 1
ATOM 848 C C . TYR A 1 107 ? 11.196 -9.463 -5.878 1.00 82.38 107 TYR A C 1
ATOM 850 O O . TYR A 1 107 ? 10.639 -9.209 -4.803 1.00 82.38 107 TYR A O 1
ATOM 858 N N . GLN A 1 108 ? 10.482 -9.557 -7.002 1.00 73.81 108 GLN A N 1
ATOM 859 C CA . GLN A 1 108 ? 9.027 -9.380 -7.004 1.00 73.81 108 GLN A CA 1
ATOM 860 C C . GLN A 1 108 ? 8.319 -10.598 -6.389 1.00 73.81 108 GLN A C 1
ATOM 862 O O . GLN A 1 108 ? 7.319 -10.442 -5.685 1.00 73.81 108 GLN A O 1
ATOM 867 N N . GLY A 1 109 ? 8.855 -11.806 -6.606 1.00 68.75 109 GLY A N 1
ATOM 868 C CA . GLY A 1 109 ? 8.367 -13.039 -5.983 1.00 68.75 109 GLY A CA 1
ATOM 869 C C . GLY A 1 109 ? 8.530 -13.032 -4.460 1.00 68.75 109 GLY A C 1
ATOM 870 O O . GLY A 1 109 ? 7.560 -13.270 -3.736 1.00 68.75 109 GLY A O 1
ATOM 871 N N . GLN A 1 110 ? 9.726 -12.681 -3.973 1.00 68.56 110 GLN A N 1
ATOM 872 C CA . GLN A 1 110 ? 10.016 -12.595 -2.537 1.00 68.56 110 GLN A CA 1
ATOM 873 C C . GLN A 1 110 ? 9.167 -11.531 -1.835 1.00 68.56 110 GLN A C 1
ATOM 875 O O . GLN A 1 110 ? 8.480 -11.844 -0.863 1.00 68.56 110 GLN A O 1
ATOM 880 N N . SER A 1 111 ? 9.115 -10.307 -2.373 1.00 71.25 111 SER A N 1
ATOM 881 C CA . SER A 1 111 ? 8.314 -9.225 -1.782 1.00 71.25 111 SER A CA 1
ATOM 882 C C . SER A 1 111 ? 6.815 -9.538 -1.764 1.00 71.25 111 SER A C 1
ATOM 884 O O . SER A 1 111 ? 6.123 -9.184 -0.809 1.00 71.25 111 SER A O 1
ATOM 886 N N . ARG A 1 112 ? 6.286 -10.247 -2.774 1.00 78.06 112 ARG A N 1
ATOM 887 C CA . ARG A 1 112 ? 4.884 -10.695 -2.778 1.00 78.06 112 ARG A CA 1
ATOM 888 C C . ARG A 1 112 ? 4.624 -11.767 -1.723 1.00 78.06 112 ARG A C 1
ATOM 890 O O . ARG A 1 112 ? 3.601 -11.688 -1.041 1.00 78.06 112 ARG A O 1
ATOM 897 N N . HIS A 1 113 ? 5.506 -12.758 -1.604 1.00 79.69 113 HIS A N 1
ATOM 898 C CA . HIS A 1 113 ? 5.367 -13.819 -0.607 1.00 79.69 113 HIS A CA 1
ATOM 899 C C . HIS A 1 113 ? 5.436 -13.251 0.815 1.00 79.69 113 HIS A C 1
ATOM 901 O O . HIS A 1 113 ? 4.550 -13.516 1.626 1.00 79.69 113 HIS A O 1
ATOM 907 N N . GLU A 1 114 ? 6.415 -12.390 1.092 1.00 81.81 114 GLU A N 1
ATOM 908 C CA . GLU A 1 114 ? 6.547 -11.722 2.385 1.00 81.81 114 GLU A CA 1
ATOM 909 C C . GLU A 1 114 ? 5.327 -10.844 2.690 1.00 81.81 114 GLU A C 1
ATOM 911 O O . GLU A 1 114 ? 4.727 -10.960 3.761 1.00 81.81 114 GLU A O 1
ATOM 916 N N . ARG A 1 115 ? 4.865 -10.043 1.719 1.00 85.62 115 ARG A N 1
ATOM 917 C CA . ARG A 1 115 ? 3.652 -9.226 1.873 1.00 85.62 115 ARG A CA 1
ATOM 918 C C . ARG A 1 115 ? 2.435 -10.083 2.196 1.00 85.62 115 ARG A C 1
ATOM 920 O O . ARG A 1 115 ? 1.635 -9.698 3.049 1.00 85.62 115 ARG A O 1
ATOM 927 N N . PHE A 1 116 ? 2.289 -11.235 1.545 1.00 85.31 116 PHE A N 1
ATOM 928 C CA . PHE A 1 116 ? 1.211 -12.176 1.833 1.00 85.31 116 PHE A CA 1
ATOM 929 C C . PHE A 1 116 ? 1.296 -12.714 3.266 1.00 85.31 116 PHE A C 1
ATOM 931 O O . PHE A 1 116 ? 0.286 -12.703 3.967 1.00 85.31 116 PHE A O 1
ATOM 938 N N . LEU A 1 117 ? 2.480 -13.127 3.730 1.00 87.94 117 LEU A N 1
ATOM 939 C CA . LEU A 1 117 ? 2.670 -13.627 5.096 1.00 87.94 117 LEU A CA 1
ATOM 940 C C . LEU A 1 117 ? 2.354 -12.561 6.150 1.00 87.94 117 LEU A C 1
ATOM 942 O O . LEU A 1 117 ? 1.613 -12.835 7.095 1.00 87.94 117 LEU A O 1
ATOM 946 N N . VAL A 1 118 ? 2.859 -11.340 5.966 1.00 92.12 118 VAL A N 1
ATOM 947 C CA . VAL A 1 118 ? 2.598 -10.216 6.876 1.00 92.12 118 VAL A CA 1
ATOM 948 C C . VAL A 1 118 ? 1.117 -9.847 6.866 1.00 92.12 118 VAL A C 1
ATOM 950 O O . VAL A 1 118 ? 0.532 -9.658 7.929 1.00 92.12 118 VAL A O 1
ATOM 953 N N . SER A 1 119 ? 0.484 -9.803 5.689 1.00 90.62 119 SER A N 1
ATOM 954 C CA . SER A 1 119 ? -0.955 -9.538 5.569 1.00 90.62 119 SER A CA 1
ATOM 955 C C . SER A 1 119 ? -1.758 -10.612 6.293 1.00 90.62 119 SER A C 1
ATOM 957 O O . SER A 1 119 ? -2.581 -10.297 7.148 1.00 90.62 119 SER A O 1
ATOM 959 N N . LYS A 1 120 ? -1.475 -11.892 6.026 1.00 90.44 120 LYS A N 1
ATOM 960 C CA . LYS A 1 120 ? -2.125 -13.022 6.696 1.00 90.44 120 LYS A CA 1
ATOM 961 C C . LYS A 1 120 ? -1.984 -12.913 8.214 1.00 90.44 120 LYS A C 1
ATOM 963 O O . LYS A 1 120 ? -2.977 -13.078 8.921 1.00 90.44 120 LYS A O 1
ATOM 968 N N . ALA A 1 121 ? -0.788 -12.600 8.711 1.00 94.12 121 ALA A N 1
ATOM 969 C CA . ALA A 1 121 ? -0.543 -12.399 10.134 1.00 94.12 121 ALA A CA 1
ATOM 970 C C . ALA A 1 121 ? -1.339 -11.211 10.698 1.00 94.12 121 ALA A C 1
ATOM 972 O O . ALA A 1 121 ? -1.924 -11.343 11.765 1.00 94.12 121 ALA A O 1
ATOM 973 N N . LEU A 1 122 ? -1.427 -10.088 9.977 1.00 95.19 122 LEU A N 1
ATOM 974 C CA . LEU A 1 122 ? -2.196 -8.910 10.385 1.00 95.19 122 LEU A CA 1
ATOM 975 C C . LEU A 1 122 ? -3.700 -9.203 10.481 1.00 95.19 122 LEU A C 1
ATOM 977 O O . LEU A 1 122 ? -4.294 -8.960 11.529 1.00 95.19 122 LEU A O 1
ATOM 981 N N . PHE A 1 123 ? -4.309 -9.754 9.425 1.00 89.88 123 PHE A N 1
ATOM 982 C CA . PHE A 1 123 ? -5.756 -10.015 9.375 1.00 89.88 123 PHE A CA 1
ATOM 983 C C . PHE A 1 123 ? -6.201 -11.113 10.353 1.00 89.88 123 PHE A C 1
ATOM 985 O O . PHE A 1 123 ? -7.328 -11.082 10.846 1.00 89.88 123 PHE A O 1
ATOM 992 N N . SER A 1 124 ? -5.320 -12.071 10.659 1.00 92.19 124 SER A N 1
ATOM 993 C CA . SER A 1 124 ? -5.589 -13.136 11.637 1.00 92.19 124 SER A CA 1
ATOM 994 C C . SER A 1 124 ? -5.207 -12.773 13.076 1.00 92.19 124 SER A C 1
ATOM 996 O O . SER A 1 124 ? -5.539 -13.520 13.996 1.00 92.19 124 SER A O 1
ATOM 998 N N . CYS A 1 125 ? -4.541 -11.634 13.306 1.00 93.12 125 CYS A N 1
ATOM 999 C CA . CYS A 1 125 ? -4.112 -11.226 14.640 1.00 93.12 125 CYS A CA 1
ATOM 1000 C C . CYS A 1 125 ? -5.330 -10.859 15.497 1.00 93.12 125 CYS A C 1
ATOM 1002 O O . CYS A 1 125 ? -5.968 -9.832 15.269 1.00 93.12 125 CYS A O 1
ATOM 1004 N N . LYS A 1 126 ? -5.645 -11.680 16.502 1.00 93.81 126 LYS A N 1
ATOM 1005 C CA . LYS A 1 126 ? -6.692 -11.420 17.499 1.00 93.81 126 LYS A CA 1
ATOM 1006 C C . LYS A 1 126 ? -6.096 -11.466 18.900 1.00 93.81 126 LYS A C 1
ATOM 1008 O O . LYS A 1 126 ? -5.309 -12.360 19.214 1.00 93.81 126 LYS A O 1
ATOM 1013 N N . LEU A 1 127 ? -6.480 -10.515 19.743 1.00 92.44 127 LEU A N 1
ATOM 1014 C CA . LEU A 1 127 ? -6.067 -10.501 21.139 1.00 92.44 127 LEU A CA 1
ATOM 1015 C C . LEU A 1 127 ? -6.874 -11.553 21.909 1.00 92.44 127 LEU A C 1
ATOM 1017 O O . LEU A 1 127 ? -8.099 -11.482 21.999 1.00 92.44 127 LEU A O 1
ATOM 1021 N N . SER A 1 128 ? -6.170 -12.537 22.463 1.00 86.38 128 SER A N 1
ATOM 1022 C CA . SER A 1 128 ? -6.777 -13.587 23.284 1.00 86.38 128 SER A CA 1
ATOM 1023 C C . SER A 1 128 ? -7.082 -13.074 24.691 1.00 86.38 128 SER A C 1
ATOM 1025 O O . SER A 1 128 ? -6.295 -12.316 25.261 1.00 86.38 128 SER A O 1
ATOM 1027 N N . SER A 1 129 ? -8.202 -13.519 25.266 1.00 77.19 129 SER A N 1
ATOM 1028 C CA . SER A 1 129 ? -8.622 -13.134 26.620 1.00 77.19 129 SER A CA 1
ATOM 1029 C C . SER A 1 129 ? -7.506 -13.390 27.642 1.00 77.19 129 SER A C 1
ATOM 1031 O O . SER A 1 129 ? -6.923 -14.472 27.663 1.00 77.19 129 SER A O 1
ATOM 1033 N N . GLY A 1 130 ? -7.194 -12.388 28.468 1.00 76.00 130 GLY A N 1
ATOM 1034 C CA . GLY A 1 130 ? -6.148 -12.462 29.496 1.00 76.00 130 GLY A CA 1
ATOM 1035 C C . GLY A 1 130 ? -4.753 -11.996 29.065 1.00 76.00 130 GLY A C 1
ATOM 1036 O O . GLY A 1 130 ? -3.902 -11.820 29.931 1.00 76.00 130 GLY A O 1
ATOM 1037 N N . ASN A 1 131 ? -4.515 -11.745 27.774 1.00 87.19 131 ASN A N 1
ATOM 1038 C CA . ASN A 1 131 ? -3.264 -11.134 27.316 1.00 87.19 131 ASN A CA 1
ATOM 1039 C C . ASN A 1 131 ? -3.338 -9.598 27.370 1.00 87.19 131 ASN A C 1
ATOM 1041 O O . ASN A 1 131 ? -4.417 -9.044 27.154 1.00 87.19 131 ASN A O 1
ATOM 1045 N N . PRO A 1 132 ? -2.207 -8.909 27.607 1.00 90.62 132 PRO A N 1
ATOM 1046 C CA . PRO A 1 132 ? -2.166 -7.451 27.649 1.00 90.62 132 PRO A CA 1
ATOM 1047 C C . PRO A 1 132 ? -2.350 -6.826 26.258 1.00 90.62 132 PRO A C 1
ATOM 1049 O O . PRO A 1 132 ? -1.742 -7.258 25.272 1.00 90.62 132 PRO A O 1
ATOM 1052 N N . VAL A 1 133 ? -3.137 -5.75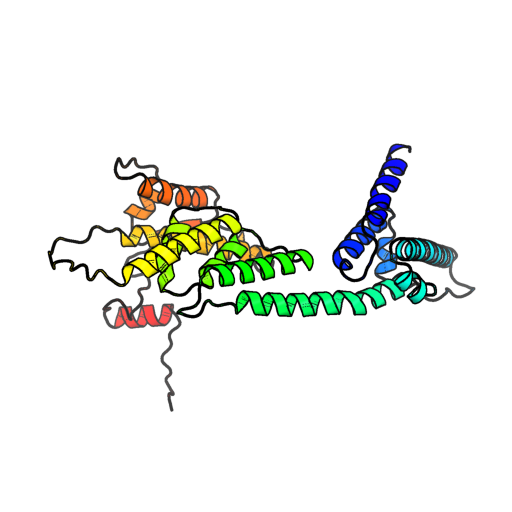2 26.183 1.00 93.00 133 VAL A N 1
ATOM 1053 C CA . VAL A 1 133 ? -3.452 -5.040 24.934 1.00 93.00 133 VAL A CA 1
ATOM 1054 C C . VAL A 1 133 ? -2.236 -4.326 24.350 1.00 93.00 133 VAL A C 1
ATOM 1056 O O . VAL A 1 133 ? -2.100 -4.238 23.131 1.00 93.00 133 VAL A O 1
ATOM 1059 N N . GLY A 1 134 ? -1.324 -3.847 25.201 1.00 92.69 134 GLY A N 1
ATOM 1060 C CA . GLY A 1 134 ? -0.162 -3.062 24.779 1.00 92.69 134 GLY A CA 1
ATOM 1061 C C . GLY A 1 134 ? 0.746 -3.802 23.785 1.00 92.69 134 GLY A C 1
ATOM 1062 O O . GLY A 1 134 ? 0.888 -3.352 22.645 1.00 92.69 134 GLY A O 1
ATOM 1063 N N . PRO A 1 135 ? 1.330 -4.955 24.168 1.00 93.31 135 PRO A N 1
ATOM 1064 C CA . PRO A 1 135 ? 2.159 -5.765 23.273 1.00 93.31 135 PRO A CA 1
ATOM 1065 C C . PRO A 1 135 ? 1.432 -6.205 21.998 1.00 93.31 135 PRO A C 1
ATOM 1067 O O . PRO A 1 135 ? 2.031 -6.242 20.924 1.00 93.31 135 PRO A O 1
ATOM 1070 N N . HIS A 1 136 ? 0.132 -6.495 22.094 1.00 94.88 136 HIS A N 1
ATOM 1071 C CA . HIS A 1 136 ? -0.686 -6.868 20.940 1.00 94.88 136 HIS A CA 1
ATOM 1072 C C . HIS A 1 136 ? -0.816 -5.730 19.922 1.00 94.88 136 HIS A C 1
ATOM 1074 O O . HIS A 1 136 ? -0.534 -5.920 18.739 1.00 94.88 136 HIS A O 1
ATOM 1080 N N . VAL A 1 137 ? -1.173 -4.525 20.373 1.00 94.38 137 VAL A N 1
ATOM 1081 C CA . VAL A 1 137 ? -1.299 -3.350 19.497 1.00 94.38 137 VAL A CA 1
ATOM 1082 C C . VAL A 1 137 ? 0.054 -2.979 18.887 1.00 94.38 137 VAL A C 1
ATOM 1084 O O . VAL A 1 137 ? 0.122 -2.699 17.692 1.00 94.38 137 VAL A O 1
ATOM 1087 N N . LEU A 1 138 ? 1.148 -3.053 19.654 1.00 93.62 138 LEU A N 1
ATOM 1088 C CA . LEU A 1 138 ? 2.503 -2.848 19.127 1.00 93.62 138 LEU A CA 1
ATOM 1089 C C . LEU A 1 138 ? 2.851 -3.847 18.018 1.00 93.62 138 LEU A C 1
ATOM 1091 O O . LEU A 1 138 ? 3.379 -3.451 16.978 1.00 93.62 138 LEU A O 1
ATOM 1095 N N . LYS A 1 139 ? 2.507 -5.127 18.197 1.00 95.12 139 LYS A N 1
ATOM 1096 C CA . LYS A 1 139 ? 2.694 -6.163 17.173 1.00 95.12 139 LYS A CA 1
ATOM 1097 C C . LYS A 1 139 ? 1.914 -5.841 15.895 1.00 95.12 139 LYS A C 1
ATOM 1099 O O . LYS A 1 139 ? 2.466 -5.947 14.801 1.00 95.12 139 LYS A O 1
ATOM 1104 N N . MET A 1 140 ? 0.664 -5.389 16.016 1.00 96.19 140 MET A N 1
ATOM 1105 C CA . MET A 1 140 ? -0.141 -4.977 14.861 1.00 96.19 140 MET A CA 1
ATOM 1106 C C . MET A 1 140 ? 0.426 -3.744 14.147 1.00 96.19 140 MET A C 1
ATOM 1108 O O . MET A 1 140 ? 0.511 -3.747 12.921 1.00 96.19 140 MET A O 1
ATOM 1112 N N . ILE A 1 141 ? 0.877 -2.727 14.891 1.00 94.25 141 ILE A N 1
ATOM 1113 C CA . ILE A 1 141 ? 1.581 -1.558 14.332 1.00 94.25 141 ILE A CA 1
ATOM 1114 C C . ILE A 1 141 ? 2.842 -2.002 13.577 1.00 94.25 141 ILE A C 1
ATOM 1116 O O . ILE A 1 141 ? 3.124 -1.489 12.491 1.00 94.25 141 ILE A O 1
ATOM 1120 N N . GLY A 1 142 ? 3.572 -2.985 14.112 1.00 94.50 142 GLY A N 1
ATOM 1121 C CA . GLY A 1 142 ? 4.720 -3.600 13.449 1.00 94.50 142 GLY A CA 1
ATOM 1122 C C . GLY A 1 142 ? 4.361 -4.194 12.086 1.00 94.50 142 GLY A C 1
ATOM 1123 O O . GLY A 1 142 ? 5.026 -3.889 11.098 1.00 94.50 142 GLY A O 1
ATOM 1124 N N . TYR A 1 143 ? 3.274 -4.968 11.999 1.00 94.56 143 TYR A N 1
ATOM 1125 C CA . TYR A 1 143 ? 2.796 -5.512 10.723 1.00 94.56 143 TYR A CA 1
ATOM 1126 C C . TYR A 1 143 ? 2.373 -4.425 9.732 1.00 94.56 143 TYR A C 1
ATOM 1128 O O . TYR A 1 143 ? 2.776 -4.481 8.573 1.00 94.56 143 TYR A O 1
ATOM 1136 N N . ILE A 1 144 ? 1.625 -3.411 10.179 1.00 93.25 144 ILE A N 1
ATOM 1137 C CA . ILE A 1 144 ? 1.209 -2.272 9.341 1.00 93.25 144 ILE A CA 1
ATOM 1138 C C . ILE A 1 144 ? 2.436 -1.542 8.776 1.00 93.25 144 ILE A C 1
ATOM 1140 O O . ILE A 1 144 ? 2.498 -1.243 7.584 1.00 93.25 144 ILE A O 1
ATOM 1144 N N . THR A 1 145 ? 3.444 -1.305 9.617 1.00 91.56 145 THR A N 1
ATOM 1145 C CA . THR A 1 145 ? 4.697 -0.654 9.211 1.00 91.56 145 THR A CA 1
ATOM 1146 C C . THR A 1 145 ? 5.480 -1.522 8.226 1.00 91.56 145 THR A C 1
ATOM 1148 O O . THR A 1 145 ? 6.020 -1.002 7.251 1.00 91.56 145 THR A O 1
ATOM 1151 N N . ASN A 1 146 ? 5.524 -2.842 8.441 1.00 88.88 146 ASN A N 1
ATOM 1152 C CA . ASN A 1 146 ? 6.220 -3.756 7.537 1.00 88.88 146 ASN A CA 1
ATOM 1153 C C . ASN A 1 146 ? 5.543 -3.834 6.160 1.00 88.88 146 ASN A C 1
ATOM 1155 O O . ASN A 1 146 ? 6.223 -3.820 5.140 1.00 88.88 146 ASN A O 1
ATOM 1159 N N . LEU A 1 147 ? 4.206 -3.816 6.104 1.00 87.44 147 LEU A N 1
ATOM 1160 C CA . LEU A 1 147 ? 3.483 -3.704 4.832 1.00 87.44 147 LEU A CA 1
ATOM 1161 C C . LEU A 1 147 ? 3.837 -2.410 4.088 1.00 87.44 147 LEU A C 1
ATOM 1163 O O . LEU A 1 147 ? 4.069 -2.458 2.881 1.00 87.44 147 LEU A O 1
ATOM 1167 N N . GLY A 1 148 ? 3.966 -1.289 4.806 1.00 84.44 148 GLY A N 1
ATOM 1168 C CA . GLY A 1 148 ? 4.440 -0.025 4.237 1.00 84.44 148 GLY A CA 1
ATOM 1169 C C . GLY A 1 148 ? 5.830 -0.140 3.605 1.00 84.44 148 GLY A C 1
ATOM 1170 O O . GLY A 1 148 ? 6.022 0.303 2.475 1.00 84.44 148 GLY A O 1
ATOM 1171 N N . LYS A 1 149 ? 6.775 -0.813 4.277 1.00 81.69 149 LYS A N 1
ATOM 1172 C CA . LYS A 1 149 ? 8.122 -1.085 3.732 1.00 81.69 149 LYS A CA 1
ATOM 1173 C C . LYS A 1 149 ? 8.097 -1.969 2.482 1.00 81.69 149 LYS A C 1
ATOM 1175 O O . LYS A 1 149 ? 8.926 -1.798 1.601 1.00 81.69 149 LYS A O 1
ATOM 1180 N N . LEU A 1 150 ? 7.125 -2.874 2.376 1.00 77.44 150 LEU A N 1
ATOM 1181 C CA . LEU A 1 150 ? 6.915 -3.742 1.207 1.00 77.44 150 LEU A CA 1
ATOM 1182 C C . LEU A 1 150 ? 6.121 -3.060 0.071 1.00 77.44 150 LEU A C 1
ATOM 1184 O O . LEU A 1 150 ? 5.622 -3.741 -0.840 1.00 77.44 150 LEU A O 1
ATOM 1188 N N . GLY A 1 151 ? 5.968 -1.732 0.141 1.00 72.31 151 GLY A N 1
ATOM 1189 C CA . GLY A 1 151 ? 5.279 -0.899 -0.844 1.00 72.31 151 GLY A CA 1
ATOM 1190 C C . GLY A 1 151 ? 3.751 -0.920 -0.741 1.00 72.31 151 GLY A C 1
ATOM 1191 O O . GLY A 1 151 ? 3.079 -0.497 -1.680 1.00 72.31 151 GLY A O 1
ATOM 1192 N N . PHE A 1 152 ? 3.186 -1.427 0.360 1.00 79.69 152 PHE A N 1
ATOM 1193 C CA . PHE A 1 152 ? 1.742 -1.514 0.595 1.00 79.69 152 PHE A CA 1
ATOM 1194 C C . PHE A 1 152 ? 1.343 -0.784 1.885 1.00 79.69 152 PHE A C 1
ATOM 1196 O O . PHE A 1 152 ? 1.054 -1.385 2.920 1.00 79.69 152 PHE A O 1
ATOM 1203 N N . SER A 1 153 ? 1.346 0.544 1.827 1.00 83.38 153 SER A N 1
ATOM 1204 C CA . SER A 1 153 ? 0.949 1.386 2.956 1.00 83.38 153 SER A CA 1
ATOM 1205 C C . SER A 1 153 ? -0.567 1.380 3.138 1.00 83.38 153 SER A C 1
ATOM 1207 O O . SER A 1 153 ? -1.310 1.795 2.251 1.00 83.38 153 SER A O 1
ATOM 1209 N N . LEU A 1 154 ? -1.027 0.944 4.309 1.00 84.94 154 LEU A N 1
ATOM 1210 C CA . LEU A 1 154 ? -2.440 1.008 4.674 1.00 84.94 154 LEU A CA 1
ATOM 1211 C C . LEU A 1 154 ? -2.850 2.448 4.996 1.00 84.94 154 LEU A C 1
ATOM 1213 O O . LEU A 1 154 ? -2.114 3.187 5.655 1.00 84.94 154 LEU A O 1
ATOM 1217 N N . GLN A 1 155 ? -4.055 2.828 4.573 1.00 85.06 155 GLN A N 1
ATOM 1218 C CA . GLN A 1 155 ? -4.674 4.077 5.009 1.00 85.06 155 GLN A CA 1
ATOM 1219 C C . GLN A 1 155 ? -4.864 4.071 6.533 1.00 85.06 155 GLN A C 1
ATOM 1221 O O . GLN A 1 155 ? -5.116 3.027 7.140 1.00 85.06 155 GLN A O 1
ATOM 1226 N N . LYS A 1 156 ? -4.754 5.250 7.157 1.00 85.56 156 LYS A N 1
ATOM 1227 C CA . LYS A 1 156 ? -4.814 5.404 8.622 1.00 85.56 156 LYS A CA 1
ATOM 1228 C C . LYS A 1 156 ? -6.119 4.868 9.219 1.00 85.56 156 LYS A C 1
ATOM 1230 O O . LYS A 1 156 ? -6.086 4.233 10.271 1.00 85.56 156 LYS A O 1
ATOM 1235 N N . GLU A 1 157 ? -7.236 5.092 8.530 1.00 84.94 157 GLU A N 1
ATOM 1236 C CA . GLU A 1 157 ? -8.567 4.623 8.932 1.00 84.94 157 GLU A CA 1
ATOM 1237 C C . GLU A 1 157 ? -8.609 3.092 8.972 1.00 84.94 157 GLU A C 1
ATOM 1239 O O . GLU A 1 157 ? -8.846 2.509 10.027 1.00 84.94 157 GLU A O 1
ATOM 1244 N N . LEU A 1 158 ? -8.220 2.436 7.873 1.00 86.31 158 LEU A N 1
ATOM 1245 C CA . LEU A 1 158 ? -8.171 0.975 7.787 1.00 86.31 158 LEU A CA 1
ATOM 1246 C C . LEU A 1 158 ? -7.205 0.360 8.811 1.00 86.31 158 LEU A C 1
ATOM 1248 O O . LEU A 1 158 ? -7.524 -0.643 9.445 1.00 86.31 158 LEU A O 1
ATOM 1252 N N . ALA A 1 159 ? -6.029 0.960 9.005 1.00 89.56 159 ALA A N 1
ATOM 1253 C CA . ALA A 1 159 ? -5.071 0.519 10.017 1.00 89.56 159 ALA A CA 1
ATOM 1254 C C . ALA A 1 159 ? -5.671 0.560 11.435 1.00 89.56 159 ALA A C 1
ATOM 1256 O O . ALA A 1 159 ? -5.468 -0.363 12.227 1.00 89.56 159 ALA A O 1
ATOM 1257 N N . THR A 1 160 ? -6.440 1.607 11.738 1.00 90.69 160 THR A N 1
ATOM 1258 C CA . THR A 1 160 ? -7.143 1.767 13.015 1.00 90.69 160 THR A CA 1
ATOM 1259 C C . THR A 1 160 ? -8.265 0.739 13.151 1.00 90.69 160 THR A C 1
ATOM 1261 O O . THR A 1 160 ? -8.337 0.050 14.170 1.00 90.69 160 THR A O 1
ATOM 1264 N N . ASP A 1 161 ? -9.089 0.567 12.119 1.00 89.50 161 ASP A N 1
ATOM 1265 C CA . ASP A 1 161 ? -10.202 -0.384 12.122 1.00 89.50 161 ASP A CA 1
ATOM 1266 C C . ASP A 1 161 ? -9.727 -1.824 12.323 1.00 89.50 161 ASP A C 1
ATOM 1268 O O . ASP A 1 161 ? -10.304 -2.555 13.129 1.00 89.50 161 ASP A O 1
ATOM 1272 N N . LEU A 1 162 ? -8.628 -2.221 11.675 1.00 91.94 162 LEU A N 1
ATOM 1273 C CA . LEU A 1 162 ? -8.032 -3.546 11.856 1.00 91.94 162 LEU A CA 1
ATOM 1274 C C . LEU A 1 162 ? -7.589 -3.778 13.305 1.00 91.94 162 LEU A C 1
ATOM 1276 O O . LEU A 1 162 ? -7.850 -4.846 13.863 1.00 91.94 162 LEU A O 1
ATOM 1280 N N . ILE A 1 163 ? -6.968 -2.777 13.942 1.00 93.44 163 ILE A N 1
ATOM 1281 C CA . ILE A 1 163 ? -6.585 -2.864 15.357 1.00 93.44 163 ILE A CA 1
ATOM 1282 C C . ILE A 1 163 ? -7.830 -2.975 16.237 1.00 93.44 163 ILE A C 1
ATOM 1284 O O . ILE A 1 163 ? -7.887 -3.869 17.077 1.00 93.44 163 ILE A O 1
ATOM 1288 N N . LEU A 1 164 ? -8.848 -2.136 16.039 1.00 91.81 164 LEU A N 1
ATOM 1289 C CA . LEU A 1 164 ? -10.072 -2.173 16.847 1.00 91.81 164 LEU A CA 1
ATOM 1290 C C . LEU A 1 164 ? -10.829 -3.504 16.697 1.00 91.81 164 LEU A C 1
ATOM 1292 O O . LEU A 1 164 ? -11.303 -4.048 17.693 1.00 91.81 164 LEU A O 1
ATOM 1296 N N . GLN A 1 165 ? -10.888 -4.069 15.488 1.00 92.19 165 GLN A N 1
ATOM 1297 C CA . GLN A 1 165 ? -11.504 -5.374 15.209 1.00 92.19 165 GLN A CA 1
ATOM 1298 C C . GLN A 1 165 ? -10.718 -6.561 15.782 1.00 92.19 165 GLN A C 1
ATOM 1300 O O . GLN A 1 165 ? -11.244 -7.676 15.857 1.00 92.19 165 GLN A O 1
ATOM 1305 N N . SER A 1 166 ? -9.443 -6.375 16.130 1.00 94.31 166 SER A N 1
ATOM 1306 C CA . SER A 1 166 ? -8.621 -7.426 16.737 1.00 94.31 166 SER A CA 1
ATOM 1307 C C . SER A 1 166 ? -8.901 -7.640 18.225 1.00 94.31 166 SER A C 1
ATOM 1309 O O . SER A 1 166 ? -8.480 -8.656 18.783 1.00 94.31 166 SER A O 1
ATOM 1311 N N . LEU A 1 167 ? -9.579 -6.684 18.866 1.00 92.88 167 LEU A N 1
ATOM 1312 C CA . LEU A 1 167 ? -9.805 -6.666 20.305 1.00 92.88 167 LEU A CA 1
ATOM 1313 C C . LEU A 1 167 ? -10.993 -7.564 20.702 1.00 92.88 167 LEU A C 1
ATOM 1315 O O . LEU A 1 167 ? -11.969 -7.657 19.957 1.00 92.88 167 LEU A O 1
ATOM 1319 N N . PRO A 1 168 ? -10.958 -8.193 21.891 1.00 90.31 168 PRO A N 1
ATOM 1320 C 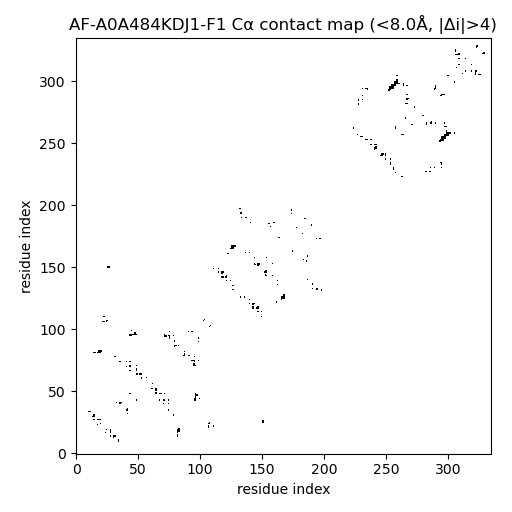CA . PRO A 1 168 ? -12.076 -8.978 22.397 1.00 90.31 168 PRO A CA 1
ATOM 1321 C C . PRO A 1 168 ? -13.291 -8.113 22.768 1.00 90.31 168 PRO A C 1
ATOM 1323 O O . PRO A 1 168 ? -13.170 -6.913 23.020 1.00 90.31 168 PRO A O 1
ATOM 1326 N N . GLU A 1 169 ? -14.461 -8.749 22.912 1.00 86.38 169 GLU A N 1
ATOM 1327 C CA . GLU A 1 169 ? -15.748 -8.101 23.252 1.00 86.38 169 GLU A CA 1
ATOM 1328 C C . GLU A 1 169 ? -15.701 -7.224 24.515 1.00 86.38 169 GLU A C 1
ATOM 1330 O O . GLU A 1 169 ? -16.445 -6.251 24.627 1.00 86.38 169 GLU A O 1
ATOM 1335 N N . LEU A 1 170 ? -14.796 -7.506 25.453 1.00 86.75 170 LEU A N 1
ATOM 1336 C CA . LEU A 1 170 ? -14.589 -6.668 26.638 1.00 86.75 170 LEU A CA 1
ATOM 1337 C C . LEU A 1 170 ? -14.151 -5.226 26.309 1.00 86.75 170 LEU A C 1
ATOM 1339 O O . LEU A 1 170 ? -14.443 -4.311 27.077 1.00 86.75 170 LEU A O 1
ATOM 1343 N N . TYR A 1 171 ? -13.552 -4.986 25.139 1.00 88.69 171 TYR A N 1
ATOM 1344 C CA . TYR A 1 171 ? -13.220 -3.642 24.654 1.00 88.69 171 TYR A CA 1
ATOM 1345 C C . TYR A 1 171 ? -14.347 -2.992 23.841 1.00 88.69 171 TYR A C 1
ATOM 1347 O O . TYR A 1 171 ? -14.205 -1.841 23.428 1.00 88.69 171 TYR A O 1
ATOM 1355 N N . LYS A 1 172 ? -15.499 -3.648 23.637 1.00 85.62 172 LYS A N 1
ATOM 1356 C CA . LYS A 1 172 ? -16.612 -3.112 22.829 1.00 85.62 172 LYS A CA 1
ATOM 1357 C C . LYS A 1 172 ? -17.068 -1.726 23.282 1.00 85.62 172 LYS A C 1
ATOM 1359 O O . LYS A 1 172 ? -17.379 -0.872 22.453 1.00 85.62 172 LYS A O 1
ATOM 1364 N N . GLY A 1 173 ? -17.081 -1.481 24.596 1.00 82.06 173 GLY A N 1
ATOM 1365 C CA . GLY A 1 173 ? -17.401 -0.169 25.162 1.00 82.06 173 GLY A CA 1
ATOM 1366 C C . GLY A 1 173 ? -16.418 0.918 24.717 1.00 82.06 173 GLY A C 1
ATOM 1367 O O . GLY A 1 173 ? -16.841 2.002 24.315 1.00 82.06 173 GLY A O 1
ATOM 1368 N N . PHE A 1 174 ? -15.119 0.604 24.715 1.00 88.31 174 PHE A N 1
ATOM 1369 C CA . PHE A 1 174 ? -14.073 1.488 24.203 1.00 88.31 174 PHE A CA 1
ATOM 1370 C C . PHE A 1 174 ? -14.203 1.698 22.692 1.00 88.31 174 PHE A C 1
ATOM 1372 O O . PHE A 1 174 ? -14.213 2.843 22.252 1.00 88.31 174 PHE A O 1
ATOM 1379 N N . VAL A 1 175 ? -14.365 0.626 21.907 1.00 86.19 175 VAL A N 1
ATOM 1380 C CA . VAL A 1 175 ? -14.498 0.697 20.439 1.00 86.19 175 VAL A CA 1
ATOM 1381 C C . VAL A 1 175 ? -15.678 1.585 20.047 1.00 86.19 175 VAL A C 1
ATOM 1383 O O . VAL A 1 175 ? -15.529 2.509 19.250 1.00 86.19 175 VAL A O 1
ATOM 1386 N N . MET A 1 176 ? -16.839 1.379 20.678 1.00 81.94 176 MET A N 1
ATOM 1387 C 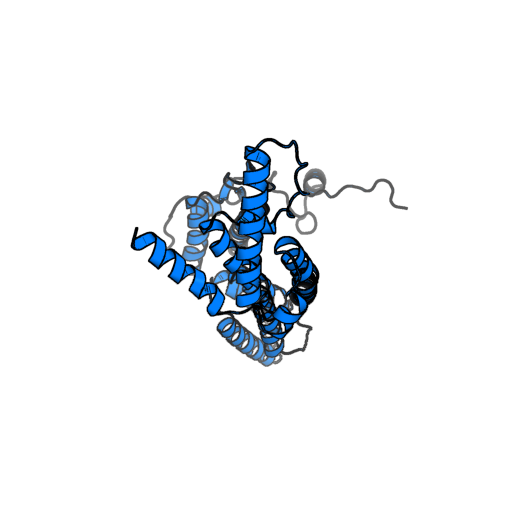CA . MET A 1 176 ? -18.016 2.218 20.463 1.00 81.94 176 MET A CA 1
ATOM 1388 C C . MET A 1 176 ? -17.731 3.677 20.831 1.00 81.94 176 MET A C 1
ATOM 1390 O O . MET A 1 176 ? -18.131 4.577 20.102 1.00 81.94 176 MET A O 1
ATOM 1394 N N . ASN A 1 177 ? -17.034 3.934 21.940 1.00 83.00 177 ASN A N 1
ATOM 1395 C CA . ASN A 1 177 ? -16.655 5.287 22.338 1.00 83.00 177 ASN A CA 1
ATOM 1396 C C . ASN A 1 177 ? -15.729 5.939 21.294 1.00 83.00 177 ASN A C 1
ATOM 1398 O O . ASN A 1 177 ? -15.991 7.043 20.826 1.00 83.00 177 ASN A O 1
ATOM 1402 N N . TYR A 1 178 ? -14.701 5.223 20.852 1.00 84.38 178 TYR A N 1
ATOM 1403 C CA . TYR A 1 178 ? -13.744 5.696 19.860 1.00 84.38 178 TYR A CA 1
ATOM 1404 C C . TYR A 1 178 ? -14.427 6.043 18.525 1.00 84.38 178 TYR A C 1
ATOM 1406 O O . TYR A 1 178 ? -14.339 7.183 18.065 1.00 84.38 178 TYR A O 1
ATOM 1414 N N . MET A 1 179 ? -15.231 5.120 17.979 1.00 76.69 179 MET A N 1
ATOM 1415 C CA . MET A 1 179 ? -16.032 5.336 16.761 1.00 76.69 179 MET A CA 1
ATOM 1416 C C . MET A 1 179 ? -17.057 6.468 16.918 1.00 76.69 179 MET A C 1
ATOM 1418 O O . MET A 1 179 ? -17.446 7.134 15.954 1.00 76.69 179 MET A O 1
ATOM 1422 N N . MET A 1 180 ? -17.538 6.691 18.143 1.00 73.56 180 MET A N 1
ATO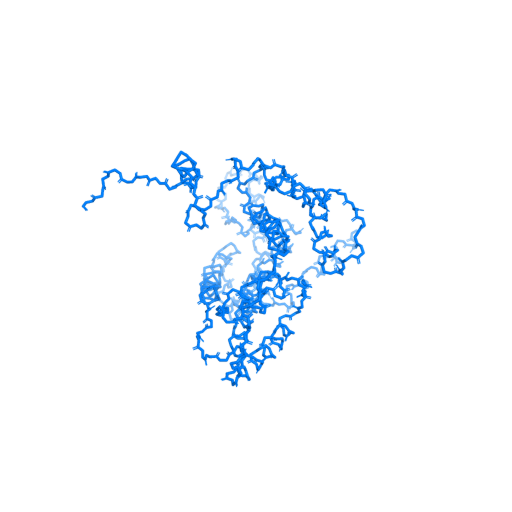M 1423 C CA . MET A 1 180 ? -18.495 7.752 18.426 1.00 73.56 180 MET A CA 1
ATOM 1424 C C . MET A 1 180 ? -17.856 9.132 18.451 1.00 73.56 180 MET A C 1
ATOM 1426 O O . MET A 1 180 ? -18.536 10.091 18.063 1.00 73.56 180 MET A O 1
ATOM 1430 N N . HIS A 1 181 ? -16.607 9.222 18.898 1.00 70.12 181 HIS A N 1
ATOM 1431 C CA . HIS A 1 181 ? -15.885 10.472 19.085 1.00 70.12 181 HIS A CA 1
ATOM 1432 C C . HIS A 1 181 ? -14.996 10.873 17.902 1.00 70.12 181 HIS A C 1
ATOM 1434 O O . HIS A 1 181 ? -14.476 11.984 17.958 1.00 70.12 181 HIS A O 1
ATOM 1440 N N . ASP A 1 182 ? -14.901 10.043 16.850 1.00 60.38 182 ASP A N 1
ATOM 1441 C CA . ASP A 1 182 ? -14.072 10.278 15.648 1.00 60.38 182 ASP A CA 1
ATOM 1442 C C . ASP A 1 182 ? -12.689 10.802 16.038 1.00 60.38 182 ASP A C 1
ATOM 1444 O O . ASP A 1 182 ? -12.231 11.873 15.641 1.00 60.38 182 ASP A O 1
ATOM 1448 N N . LEU A 1 183 ? -12.060 10.041 16.928 1.00 64.81 183 LEU A N 1
ATOM 1449 C CA . LEU A 1 183 ? -10.709 10.289 17.377 1.00 64.81 183 LEU A CA 1
ATOM 1450 C C . LEU A 1 183 ? -9.774 9.852 16.248 1.00 64.81 183 LEU A C 1
ATOM 1452 O O . LEU A 1 183 ? -9.227 8.765 16.318 1.00 64.81 183 LEU A O 1
ATOM 1456 N N . ASP A 1 184 ? -9.610 10.674 15.209 1.00 69.81 184 ASP A N 1
ATOM 1457 C CA . ASP A 1 184 ? -8.583 10.468 14.175 1.00 69.81 184 ASP A CA 1
ATOM 1458 C C . ASP A 1 184 ? -7.202 10.732 14.787 1.00 69.81 184 ASP A C 1
ATOM 1460 O O . ASP A 1 184 ? -6.602 11.804 14.676 1.00 69.81 184 ASP A O 1
ATOM 1464 N N . LYS A 1 185 ? -6.774 9.773 15.606 1.00 80.88 185 LYS A N 1
ATOM 1465 C CA . LYS A 1 185 ? -5.561 9.841 16.403 1.00 80.88 185 LYS A CA 1
ATOM 1466 C C . LYS A 1 185 ? -4.528 8.891 15.819 1.00 80.88 185 LYS A C 1
ATOM 1468 O O . LYS A 1 185 ? -4.873 7.783 15.412 1.00 80.88 185 LYS A O 1
ATOM 1473 N N . PRO A 1 186 ? -3.245 9.280 15.811 1.00 86.19 186 PRO A N 1
ATOM 1474 C CA . PRO A 1 186 ? -2.187 8.414 15.321 1.00 86.19 186 PRO A CA 1
ATOM 1475 C C . PRO A 1 186 ? -2.096 7.133 16.166 1.00 86.19 186 PRO A C 1
ATOM 1477 O O . PRO A 1 186 ? -2.366 7.143 17.369 1.00 86.19 186 PRO A O 1
ATOM 1480 N N . LEU A 1 187 ? -1.660 6.030 15.549 1.00 87.81 187 LEU A N 1
ATOM 1481 C CA . LEU A 1 187 ? -1.608 4.700 16.179 1.00 87.81 187 LEU A CA 1
ATOM 1482 C C . LEU A 1 187 ? -0.906 4.659 17.559 1.00 87.81 187 LEU A C 1
ATOM 1484 O O . LEU A 1 187 ? -1.401 3.963 18.447 1.00 87.81 187 LEU A O 1
ATOM 1488 N N . PRO A 1 188 ? 0.185 5.415 17.815 1.00 88.69 188 PRO A N 1
ATOM 1489 C CA . PRO A 1 188 ? 0.796 5.470 19.146 1.00 88.69 188 PRO A CA 1
ATOM 1490 C C . PRO A 1 188 ? -0.103 6.094 20.225 1.00 88.69 188 PRO A C 1
ATOM 1492 O O . PRO A 1 188 ? 0.004 5.741 21.397 1.00 88.69 188 PRO A O 1
ATOM 1495 N N . GLU A 1 189 ? -0.987 7.024 19.860 1.00 87.88 189 GLU A N 1
ATOM 1496 C CA . GLU A 1 189 ? -1.960 7.606 20.790 1.00 87.88 189 GLU A CA 1
ATOM 1497 C C . GLU A 1 189 ? -3.109 6.623 21.053 1.00 87.88 189 GLU A C 1
ATOM 1499 O O . GLU A 1 189 ? -3.497 6.442 22.207 1.00 87.88 189 GLU A O 1
ATOM 1504 N N . LEU A 1 190 ? -3.573 5.905 20.020 1.00 89.81 190 LEU A N 1
ATOM 1505 C CA . LEU A 1 190 ? -4.538 4.810 20.174 1.00 89.81 190 LEU A CA 1
ATOM 1506 C C . LEU A 1 190 ? -4.022 3.728 21.140 1.00 89.81 190 LEU A C 1
ATOM 1508 O O . LEU A 1 190 ? -4.772 3.277 22.005 1.00 89.81 190 LEU A O 1
ATOM 1512 N N . LEU A 1 191 ? -2.741 3.356 21.044 1.00 90.88 191 LEU A N 1
ATOM 1513 C CA . LEU A 1 191 ? -2.090 2.432 21.979 1.00 90.88 191 LEU A CA 1
ATOM 1514 C C . LEU A 1 191 ? -2.212 2.914 23.432 1.00 90.88 191 LEU A C 1
ATOM 1516 O O . LEU A 1 191 ? -2.683 2.161 24.283 1.00 90.88 191 LEU A O 1
ATOM 1520 N N . LYS A 1 192 ? -1.841 4.172 23.709 1.00 90.94 192 LYS A N 1
ATOM 1521 C CA . LYS A 1 192 ? -1.929 4.748 25.063 1.00 90.94 192 LYS A CA 1
ATOM 1522 C C . LYS A 1 192 ? -3.362 4.721 25.591 1.00 90.94 192 LYS A C 1
ATOM 1524 O O . LYS A 1 192 ? -3.597 4.323 26.727 1.00 90.94 192 LYS A O 1
ATOM 1529 N N . MET A 1 193 ? -4.327 5.092 24.750 1.00 89.75 193 MET A N 1
ATOM 1530 C CA . MET A 1 193 ? -5.745 5.067 25.107 1.00 89.75 193 MET A CA 1
ATOM 1531 C C . MET A 1 193 ? -6.241 3.658 25.455 1.00 89.75 193 MET A C 1
ATOM 1533 O O . MET A 1 193 ? -6.991 3.494 26.418 1.00 89.75 193 MET A O 1
ATOM 1537 N N . LEU A 1 194 ? -5.823 2.647 24.689 1.00 90.44 194 LEU A N 1
ATOM 1538 C CA . LEU A 1 194 ? -6.175 1.249 24.938 1.00 90.44 194 LEU A CA 1
ATOM 1539 C C . LEU A 1 194 ? -5.545 0.717 26.230 1.00 90.44 194 LEU A C 1
ATOM 1541 O O . LEU A 1 194 ? -6.227 0.027 26.983 1.00 90.44 194 LEU A O 1
ATOM 1545 N N . GLN A 1 195 ? -4.296 1.084 26.529 1.00 89.94 195 GLN A N 1
ATOM 1546 C CA . GLN A 1 195 ? -3.643 0.737 27.797 1.00 89.94 195 GLN A CA 1
ATOM 1547 C C . GLN A 1 195 ? -4.372 1.358 28.998 1.00 89.94 195 GLN A C 1
ATOM 1549 O O . GLN A 1 195 ? -4.682 0.663 29.961 1.00 89.94 195 GLN A O 1
ATOM 1554 N N . THR A 1 196 ? -4.761 2.636 28.917 1.00 89.19 196 THR A N 1
ATOM 1555 C CA . THR A 1 196 ? -5.585 3.269 29.961 1.00 89.19 196 THR A CA 1
ATOM 1556 C C . THR A 1 196 ? -6.946 2.582 30.110 1.00 89.19 196 THR A C 1
ATOM 1558 O O . THR A 1 196 ? -7.452 2.423 31.221 1.00 89.19 196 THR A O 1
ATOM 1561 N N . ALA A 1 197 ? -7.567 2.158 29.006 1.00 87.12 197 ALA A N 1
ATOM 1562 C CA . ALA A 1 197 ? -8.821 1.410 29.056 1.00 87.12 197 ALA A CA 1
ATOM 1563 C C . ALA A 1 197 ? -8.644 0.045 29.744 1.00 87.12 197 ALA A C 1
ATOM 1565 O O . ALA A 1 197 ? -9.475 -0.326 30.569 1.00 87.12 197 ALA A O 1
ATOM 1566 N N . GLU A 1 198 ? -7.553 -0.668 29.464 1.00 88.00 198 GLU A N 1
ATOM 1567 C CA . GLU A 1 198 ? -7.210 -1.942 30.104 1.00 88.00 198 GLU A CA 1
ATOM 1568 C C . GLU A 1 198 ? -7.014 -1.808 31.623 1.00 88.00 198 GLU A C 1
ATOM 1570 O O . GLU A 1 198 ? -7.566 -2.601 32.388 1.00 88.00 198 GLU A O 1
ATOM 1575 N N . GLU A 1 199 ? -6.316 -0.772 32.094 1.00 84.69 199 GLU A N 1
ATOM 1576 C CA . GLU A 1 199 ? -6.169 -0.506 33.534 1.00 84.69 199 GLU A CA 1
ATOM 1577 C C . GLU A 1 199 ? -7.517 -0.274 34.231 1.00 84.69 199 GLU A C 1
ATOM 1579 O O . GLU A 1 199 ? -7.743 -0.726 35.353 1.00 84.69 199 GLU A O 1
ATOM 1584 N N . ASN A 1 200 ? -8.443 0.417 33.566 1.00 80.31 200 ASN A N 1
ATOM 1585 C CA . ASN A 1 200 ? -9.779 0.656 34.110 1.00 80.31 200 ASN A CA 1
ATOM 1586 C C . ASN A 1 200 ? -10.628 -0.624 34.132 1.00 80.31 200 ASN A C 1
ATOM 1588 O O . ASN A 1 200 ? -11.411 -0.832 35.059 1.00 80.31 200 ASN A O 1
ATOM 1592 N N . LEU A 1 201 ? -10.451 -1.503 33.142 1.00 76.75 201 LEU A N 1
ATOM 1593 C CA . LEU A 1 201 ? -11.128 -2.800 33.075 1.00 76.75 201 LEU A CA 1
ATOM 1594 C C . LEU A 1 201 ? -10.606 -3.779 34.138 1.00 76.75 201 LEU A C 1
ATOM 1596 O O . LEU A 1 201 ? -11.391 -4.530 34.717 1.00 76.75 201 LEU A O 1
ATOM 1600 N N . THR A 1 202 ? -9.306 -3.758 34.440 1.00 67.44 202 THR A N 1
ATOM 1601 C CA . THR A 1 202 ? -8.702 -4.629 35.465 1.00 67.44 202 THR A CA 1
ATOM 1602 C C . THR A 1 202 ? -9.048 -4.190 36.891 1.00 67.44 202 THR A C 1
ATOM 1604 O O . THR A 1 202 ? -9.310 -5.044 37.738 1.00 67.44 202 THR A O 1
ATOM 1607 N N . LYS A 1 203 ? -9.175 -2.878 37.144 1.00 60.25 203 LYS A N 1
ATOM 1608 C CA . LYS A 1 203 ? -9.651 -2.319 38.429 1.00 60.25 203 LYS A CA 1
ATOM 1609 C C . LYS A 1 203 ? -11.137 -2.603 38.713 1.00 60.25 203 LYS A C 1
ATOM 1611 O O . LYS A 1 203 ? -11.564 -2.547 39.863 1.00 60.25 203 LYS A O 1
ATOM 1616 N N . GLY A 1 204 ? -11.926 -2.951 37.693 1.00 52.09 204 GLY A N 1
ATOM 1617 C CA . GLY A 1 204 ? -13.367 -3.218 37.797 1.00 52.09 204 GLY A CA 1
ATOM 1618 C C . GLY A 1 204 ? -13.767 -4.590 38.360 1.00 52.09 204 GLY A C 1
ATOM 1619 O O . GLY A 1 204 ? -14.954 -4.814 38.585 1.00 52.09 204 GLY A O 1
ATOM 1620 N N . LYS A 1 205 ? -12.827 -5.509 38.632 1.00 48.00 205 LYS A N 1
ATOM 1621 C CA . LYS A 1 205 ? -13.141 -6.852 39.175 1.00 48.00 205 LYS A CA 1
ATOM 1622 C C . LYS A 1 205 ? -13.585 -6.869 40.654 1.00 48.00 205 LYS A C 1
ATOM 1624 O O . LYS A 1 205 ? -13.838 -7.945 41.181 1.00 48.00 205 LYS A O 1
ATOM 1629 N N . GLY A 1 206 ? -13.705 -5.710 41.312 1.00 40.22 206 GLY A N 1
ATOM 1630 C CA . GLY A 1 206 ? -14.080 -5.589 42.730 1.00 40.22 206 GLY A CA 1
ATOM 1631 C C . GLY A 1 206 ? -15.410 -4.891 43.040 1.00 40.22 206 GLY A C 1
ATOM 1632 O O . GLY A 1 206 ? -15.714 -4.710 44.213 1.00 40.22 206 GLY A O 1
ATOM 1633 N N . ALA A 1 207 ? -16.212 -4.480 42.053 1.00 32.06 207 ALA A N 1
ATOM 1634 C CA . ALA A 1 207 ? -17.442 -3.731 42.326 1.00 32.06 207 ALA A CA 1
ATOM 1635 C C . ALA A 1 207 ? -18.660 -4.341 41.625 1.00 32.06 207 ALA A C 1
ATOM 1637 O O . ALA A 1 207 ? -19.052 -3.941 40.529 1.00 32.06 207 ALA A O 1
ATOM 1638 N N . SER A 1 208 ? -19.301 -5.284 42.314 1.00 34.81 208 SER A N 1
ATOM 1639 C CA . SER A 1 208 ? -20.712 -5.604 42.115 1.00 34.81 208 SER A CA 1
ATOM 1640 C C . SER A 1 208 ? -21.543 -4.367 42.464 1.00 34.81 208 SER A C 1
ATOM 1642 O O . SER A 1 208 ? -21.898 -4.159 43.621 1.00 34.81 208 SER A O 1
ATOM 1644 N N . VAL A 1 209 ? -21.841 -3.511 41.487 1.00 31.39 209 VAL A N 1
ATOM 1645 C CA . VAL A 1 209 ? -22.796 -2.414 41.689 1.00 31.39 209 VAL A CA 1
ATOM 1646 C C . VAL A 1 209 ? -24.170 -2.884 41.230 1.00 31.39 209 VAL A C 1
ATOM 1648 O O . VAL A 1 209 ? -24.481 -2.917 40.039 1.00 31.39 209 VAL A O 1
ATOM 1651 N N . LEU A 1 210 ? -24.977 -3.264 42.222 1.00 32.28 210 LEU A N 1
ATOM 1652 C CA . LEU A 1 210 ? -26.431 -3.364 42.152 1.00 32.28 210 LEU A CA 1
ATOM 1653 C C . LEU A 1 210 ? -27.013 -2.172 41.382 1.00 32.28 210 LEU A C 1
ATOM 1655 O O . LEU A 1 210 ? -26.771 -1.021 41.740 1.00 32.28 210 LEU A O 1
ATOM 1659 N N . MET A 1 211 ? -27.848 -2.445 40.381 1.00 31.86 211 MET A N 1
ATOM 1660 C CA . MET A 1 211 ? -28.786 -1.451 39.868 1.00 31.86 211 MET A CA 1
ATOM 1661 C C . MET A 1 211 ? -30.208 -1.975 40.026 1.00 31.86 211 MET A C 1
ATOM 1663 O O . MET A 1 211 ? -30.620 -2.960 39.417 1.00 31.86 211 MET A O 1
ATOM 1667 N N . VAL A 1 212 ? -30.912 -1.276 40.911 1.00 30.38 212 VAL A N 1
ATOM 1668 C CA . VAL A 1 212 ? -32.322 -1.376 41.277 1.00 30.38 212 VAL A CA 1
ATOM 1669 C C . VAL A 1 212 ? -33.223 -1.495 40.044 1.00 30.38 212 VAL A C 1
ATOM 1671 O O . VAL A 1 212 ? -33.148 -0.687 39.115 1.00 30.38 212 VAL A O 1
ATOM 1674 N N . GLN A 1 213 ? -34.135 -2.473 40.075 1.00 34.94 213 GLN A N 1
ATOM 1675 C CA . GLN A 1 213 ? -35.346 -2.455 39.257 1.00 34.94 213 GLN A CA 1
ATOM 1676 C C . GLN A 1 213 ? -36.187 -1.239 39.658 1.00 34.94 213 GLN A C 1
ATOM 1678 O O . GLN A 1 213 ? -36.832 -1.219 40.700 1.00 34.94 213 GLN A O 1
ATOM 1683 N N . GLY A 1 214 ? -36.172 -0.215 38.811 1.00 27.42 214 GLY A N 1
ATOM 1684 C CA . GLY A 1 214 ? -37.079 0.921 38.877 1.00 27.42 214 GLY A CA 1
ATOM 1685 C C . GLY A 1 214 ? -37.662 1.163 37.494 1.00 27.42 214 GLY A C 1
ATOM 1686 O O . GLY A 1 214 ? -36.988 1.692 36.610 1.00 27.42 214 GLY A O 1
ATOM 1687 N N . GLY A 1 215 ? -38.910 0.745 37.288 1.00 38.19 215 GLY A N 1
ATOM 1688 C CA . GLY A 1 215 ? -39.649 1.031 36.067 1.00 38.19 215 GLY A CA 1
ATOM 1689 C C . GLY A 1 215 ? -39.809 2.537 35.854 1.00 38.19 215 GLY A C 1
ATOM 1690 O O . GLY A 1 215 ? -40.354 3.233 36.704 1.00 38.19 215 GLY A O 1
ATOM 1691 N N . LYS A 1 216 ? -39.346 3.030 34.700 1.00 30.89 216 LYS A N 1
ATOM 1692 C CA . LYS A 1 216 ? -39.821 4.241 34.007 1.00 30.89 216 LYS A CA 1
ATOM 1693 C C . LYS A 1 216 ? -39.340 4.183 32.551 1.00 30.89 216 LYS A C 1
ATOM 1695 O O . LYS A 1 216 ? -38.195 3.829 32.279 1.00 30.89 216 LYS A O 1
ATOM 1700 N N . GLY A 1 217 ? -40.255 4.445 31.615 1.00 37.19 217 GLY A N 1
ATOM 1701 C CA . GLY A 1 217 ? -40.126 4.153 30.182 1.00 37.19 217 GLY A CA 1
ATOM 1702 C C . GLY A 1 217 ? -38.814 4.602 29.524 1.00 37.19 217 GLY A C 1
ATOM 1703 O O . GLY A 1 217 ? -38.330 5.715 29.729 1.00 37.19 217 GLY A O 1
ATOM 1704 N N . LYS A 1 218 ? -38.250 3.721 28.686 1.00 30.19 218 LYS A N 1
ATOM 1705 C CA . LYS A 1 218 ? -37.025 3.971 27.911 1.00 30.19 218 LYS A CA 1
ATOM 1706 C C . LYS A 1 218 ? -37.204 5.179 26.973 1.00 30.19 218 LYS A C 1
ATOM 1708 O O . LYS A 1 218 ? -38.080 5.140 26.108 1.00 30.19 218 LYS A O 1
ATOM 1713 N N . PRO A 1 219 ? -36.321 6.194 27.003 1.00 36.09 219 PRO A N 1
ATOM 1714 C CA . PRO A 1 219 ? -36.234 7.150 25.910 1.00 36.09 219 PRO A CA 1
ATOM 1715 C C . PRO A 1 219 ? -35.549 6.495 24.699 1.00 36.09 219 PRO A C 1
ATOM 1717 O O . PRO A 1 219 ? -34.546 5.791 24.842 1.00 36.09 219 PRO A O 1
ATOM 1720 N N . LYS A 1 220 ? -36.071 6.763 23.491 1.00 39.00 220 LYS A N 1
ATOM 1721 C CA . LYS A 1 220 ? -35.599 6.292 22.168 1.00 39.00 220 LYS A CA 1
ATOM 1722 C C . LYS A 1 220 ? -34.154 6.743 21.835 1.00 39.00 220 LYS A C 1
ATOM 1724 O O . LYS A 1 220 ? -33.934 7.550 20.932 1.00 39.00 220 LYS A O 1
ATOM 1729 N N . LYS A 1 221 ? -33.142 6.251 22.562 1.00 40.66 221 LYS A N 1
ATOM 1730 C CA . LYS A 1 221 ? -31.705 6.494 22.299 1.00 40.66 221 LYS A CA 1
ATOM 1731 C C . LYS A 1 221 ? -31.091 5.484 21.317 1.00 40.66 221 LYS A C 1
ATOM 1733 O O . LYS A 1 221 ? -30.159 5.849 20.608 1.00 40.66 221 LYS A O 1
ATOM 1738 N N . GLY A 1 222 ? -31.635 4.265 21.220 1.00 41.28 222 GLY A N 1
ATOM 1739 C CA . GLY A 1 222 ? -31.084 3.193 20.373 1.00 41.28 222 GLY A CA 1
ATOM 1740 C C . GLY A 1 222 ? -31.219 3.425 18.862 1.00 41.28 222 GLY A C 1
ATOM 1741 O O . GLY A 1 222 ? -30.338 3.044 18.103 1.00 41.28 222 GLY A O 1
ATOM 1742 N N . ILE A 1 223 ? -32.272 4.117 18.420 1.00 43.12 223 ILE A N 1
ATOM 1743 C CA . ILE A 1 223 ? -32.556 4.326 16.985 1.00 43.12 223 ILE A CA 1
ATOM 1744 C C . ILE A 1 223 ? -31.555 5.308 16.343 1.00 43.12 223 ILE A C 1
ATOM 1746 O O . ILE A 1 223 ? -31.192 5.163 15.183 1.00 43.12 223 ILE A O 1
ATOM 1750 N N . LYS A 1 224 ? -31.033 6.272 17.117 1.00 50.53 224 LYS A N 1
ATOM 1751 C CA . LYS A 1 224 ? -30.123 7.327 16.624 1.00 50.53 224 LYS A CA 1
ATOM 1752 C C . LYS A 1 224 ? -28.700 6.835 16.329 1.00 50.53 224 LYS A C 1
ATOM 1754 O O . LYS A 1 224 ? -27.944 7.532 15.666 1.00 50.53 224 LYS A O 1
ATOM 1759 N N . ILE A 1 225 ? -28.318 5.681 16.877 1.00 52.28 225 ILE A N 1
ATOM 1760 C CA . ILE A 1 225 ? -26.985 5.088 16.696 1.00 52.28 225 ILE A CA 1
ATOM 1761 C C . ILE A 1 225 ? -26.935 4.310 15.377 1.00 52.28 225 ILE A C 1
ATOM 1763 O O . ILE A 1 225 ? -25.983 4.463 14.621 1.00 52.28 225 ILE A O 1
ATOM 1767 N N . LYS A 1 226 ? -28.005 3.568 15.065 1.00 62.75 226 LYS A N 1
ATOM 1768 C CA . LYS A 1 226 ? -28.068 2.667 13.907 1.00 62.75 226 LYS A CA 1
ATOM 1769 C C . LYS A 1 226 ? -27.917 3.391 12.564 1.00 62.75 226 LYS A C 1
ATOM 1771 O O . LYS A 1 226 ? -27.138 2.951 11.734 1.00 62.75 226 LYS A O 1
ATOM 1776 N N . ALA A 1 227 ? -28.580 4.538 12.383 1.00 63.78 227 ALA A N 1
ATOM 1777 C CA . ALA A 1 227 ? -28.524 5.286 11.121 1.00 63.78 227 ALA A CA 1
ATOM 1778 C C . ALA A 1 227 ? -27.132 5.875 10.811 1.00 63.78 227 ALA A C 1
ATOM 1780 O O . ALA A 1 227 ? -26.733 5.917 9.654 1.00 63.78 227 ALA A O 1
ATOM 1781 N N . ARG A 1 228 ? -26.371 6.308 11.831 1.00 67.94 228 ARG A N 1
ATOM 1782 C CA . ARG A 1 228 ? -25.001 6.823 11.634 1.00 67.94 228 ARG A CA 1
ATOM 1783 C C . ARG A 1 228 ? -24.054 5.705 11.216 1.00 67.94 228 ARG A C 1
ATOM 1785 O O . ARG A 1 228 ? -23.272 5.901 10.295 1.00 67.94 228 ARG A O 1
ATOM 1792 N N . THR A 1 229 ? -24.110 4.572 11.914 1.00 70.19 229 THR A N 1
ATOM 1793 C CA . THR A 1 229 ? -23.266 3.412 11.611 1.00 70.19 229 THR A CA 1
ATOM 1794 C C . THR A 1 229 ? -23.549 2.903 10.202 1.00 70.19 229 THR A C 1
ATOM 1796 O O . THR A 1 229 ? -22.622 2.816 9.409 1.00 70.19 229 THR A O 1
ATOM 1799 N N . ALA A 1 230 ? -24.824 2.725 9.849 1.00 75.19 230 ALA A N 1
ATOM 1800 C CA . ALA A 1 230 ? -25.216 2.272 8.518 1.00 75.19 230 ALA A CA 1
ATOM 1801 C C . ALA A 1 230 ? -24.812 3.260 7.402 1.00 75.19 230 ALA A C 1
ATOM 1803 O O . ALA A 1 230 ? -24.377 2.837 6.338 1.00 75.19 230 ALA A O 1
ATOM 1804 N N . ALA A 1 231 ? -24.879 4.577 7.646 1.00 73.88 231 ALA A N 1
ATOM 1805 C CA . ALA A 1 231 ? -24.383 5.569 6.688 1.00 73.88 231 ALA A CA 1
ATOM 1806 C C . ALA A 1 231 ? -22.859 5.477 6.486 1.00 73.88 231 ALA A C 1
ATOM 1808 O O . ALA A 1 231 ? -22.396 5.551 5.353 1.00 73.88 231 ALA A O 1
ATOM 1809 N N . LYS A 1 232 ? -22.077 5.285 7.560 1.00 76.00 232 LYS A N 1
ATOM 1810 C CA . LYS A 1 232 ? -20.617 5.102 7.465 1.00 76.00 232 LYS A CA 1
ATOM 1811 C C . LYS A 1 232 ? -20.247 3.806 6.738 1.00 76.00 232 LYS A C 1
ATOM 1813 O O . LYS A 1 232 ? -19.389 3.834 5.865 1.00 76.00 232 LYS A O 1
ATOM 1818 N N . GLU A 1 233 ? -20.910 2.700 7.066 1.00 76.44 233 GLU A N 1
ATOM 1819 C CA . GLU A 1 233 ? -20.713 1.408 6.394 1.00 76.44 233 GLU A CA 1
ATOM 1820 C C . GLU A 1 233 ? -21.081 1.485 4.906 1.00 76.44 233 GLU A C 1
ATOM 1822 O O . GLU A 1 233 ? -20.351 0.965 4.067 1.00 76.44 233 GLU A O 1
ATOM 1827 N N . GLY A 1 234 ? -22.159 2.198 4.563 1.00 79.38 234 GLY A N 1
ATOM 1828 C CA . GLY A 1 234 ? -22.540 2.458 3.174 1.00 79.38 234 GLY A CA 1
ATOM 1829 C C . GLY A 1 234 ? -21.466 3.229 2.405 1.00 79.38 234 GLY A C 1
ATOM 1830 O O . GLY A 1 234 ? -21.078 2.808 1.319 1.00 79.38 234 GLY A O 1
ATOM 1831 N N . VAL A 1 235 ? -20.928 4.310 2.983 1.00 78.44 235 VAL A N 1
ATOM 1832 C CA . VAL A 1 235 ? -19.812 5.071 2.384 1.00 78.44 235 VAL A CA 1
ATOM 1833 C C . VAL A 1 235 ? -18.573 4.192 2.212 1.00 78.44 235 VAL A C 1
ATOM 1835 O O . VAL A 1 235 ? -17.956 4.205 1.150 1.00 78.44 235 VAL A O 1
ATOM 1838 N N . TRP A 1 236 ? -18.232 3.391 3.224 1.00 79.25 236 TRP A N 1
ATOM 1839 C CA . TRP A 1 236 ? -17.103 2.464 3.150 1.00 79.25 236 TRP A CA 1
ATOM 1840 C C . TRP A 1 236 ? -17.269 1.465 2.000 1.00 79.25 236 TRP A C 1
ATOM 1842 O O . TRP A 1 236 ? -16.363 1.309 1.185 1.00 79.25 236 TRP A O 1
ATOM 1852 N N . LEU A 1 237 ? -18.450 0.853 1.877 1.00 77.44 237 LEU A N 1
ATOM 1853 C CA . LEU A 1 237 ? -18.747 -0.094 0.806 1.00 77.44 237 LEU A CA 1
ATOM 1854 C C . LEU A 1 237 ? -18.701 0.577 -0.577 1.00 77.44 237 LEU A C 1
ATOM 1856 O O . LEU A 1 237 ? -18.171 -0.006 -1.523 1.00 77.44 237 LEU A O 1
ATOM 1860 N N . LYS A 1 238 ? -19.189 1.821 -0.691 1.00 76.06 238 LYS A N 1
ATOM 1861 C CA . LYS A 1 238 ? -19.098 2.634 -1.915 1.00 76.06 238 LYS A CA 1
ATOM 1862 C C . LYS A 1 238 ? -17.647 2.817 -2.353 1.00 76.06 238 LYS A C 1
ATOM 1864 O O . LYS A 1 238 ? -17.317 2.568 -3.513 1.00 76.06 238 LYS A O 1
ATOM 1869 N N . ASN A 1 239 ? -16.787 3.224 -1.421 1.00 77.75 239 ASN A N 1
ATOM 1870 C CA . ASN A 1 239 ? -15.376 3.491 -1.683 1.00 77.75 239 ASN A CA 1
ATOM 1871 C C . ASN A 1 239 ? -14.635 2.203 -2.040 1.00 77.75 239 ASN A C 1
ATOM 1873 O O . ASN A 1 239 ? -13.955 2.157 -3.061 1.00 77.75 239 ASN A O 1
ATOM 1877 N N . PHE A 1 240 ? -14.859 1.135 -1.273 1.00 77.00 240 PHE A N 1
ATOM 1878 C CA . PHE A 1 240 ? -14.254 -0.171 -1.514 1.00 77.00 240 PHE A CA 1
ATOM 1879 C C . PHE A 1 240 ? -14.570 -0.707 -2.917 1.00 77.00 240 PHE A C 1
ATOM 1881 O O . PHE A 1 240 ? -13.670 -1.104 -3.651 1.00 77.00 240 PHE A O 1
ATOM 1888 N N . ILE A 1 241 ? -15.837 -0.679 -3.343 1.00 74.69 241 ILE A N 1
ATOM 1889 C CA . ILE A 1 241 ? -16.197 -1.187 -4.675 1.00 74.69 241 ILE A CA 1
ATOM 1890 C C . ILE A 1 241 ? -15.737 -0.230 -5.790 1.00 74.69 241 ILE A C 1
ATOM 1892 O O . ILE A 1 241 ? -15.384 -0.689 -6.878 1.00 74.69 241 ILE A O 1
ATOM 1896 N N . THR A 1 242 ? -15.693 1.083 -5.532 1.00 73.50 242 THR A N 1
ATOM 1897 C CA . THR A 1 242 ? -15.129 2.064 -6.479 1.00 73.50 242 THR A CA 1
ATOM 1898 C C . THR A 1 242 ? -13.649 1.783 -6.743 1.00 73.50 242 THR A C 1
ATOM 1900 O O . THR A 1 242 ? -13.230 1.784 -7.898 1.00 73.50 242 THR A O 1
ATOM 1903 N N . GLU A 1 243 ? -12.874 1.475 -5.701 1.00 73.38 243 GLU A N 1
ATOM 1904 C CA . GLU A 1 243 ? -11.461 1.090 -5.823 1.00 73.38 243 GLU A CA 1
ATOM 1905 C C . GLU A 1 243 ? -11.269 -0.226 -6.587 1.00 73.38 243 GLU A C 1
ATOM 1907 O O . GLU A 1 243 ? -10.303 -0.368 -7.336 1.00 73.38 243 GLU A O 1
ATOM 1912 N N . LEU A 1 244 ? -12.198 -1.177 -6.452 1.00 74.88 244 LEU A N 1
ATOM 1913 C CA . LEU A 1 244 ? -12.148 -2.443 -7.188 1.00 74.88 244 LEU A CA 1
ATOM 1914 C C . LEU A 1 244 ? -12.447 -2.299 -8.695 1.00 74.88 244 LEU A C 1
ATOM 1916 O O . LEU A 1 244 ? -12.166 -3.224 -9.453 1.00 74.88 244 LEU A O 1
ATOM 1920 N N . GLY A 1 245 ? -13.021 -1.179 -9.155 1.00 65.50 245 GLY A N 1
ATOM 1921 C CA . GLY A 1 245 ? -13.223 -0.878 -10.584 1.00 65.50 245 GLY A CA 1
ATOM 1922 C C . GLY A 1 245 ? -14.267 -1.737 -11.323 1.00 65.50 245 GLY A C 1
ATOM 1923 O O . GLY A 1 245 ? -14.431 -1.602 -12.531 1.00 65.50 245 GLY A O 1
ATOM 1924 N N . VAL A 1 246 ? -14.989 -2.611 -10.617 1.00 66.81 246 VAL A N 1
ATOM 1925 C CA . VAL A 1 246 ? -15.943 -3.598 -11.179 1.00 66.81 246 VAL A CA 1
ATOM 1926 C C . VAL A 1 246 ? -17.340 -3.015 -11.462 1.00 66.81 246 VAL A C 1
ATOM 1928 O O . VAL A 1 246 ? -18.085 -3.534 -12.287 1.00 66.81 246 VAL A O 1
ATOM 1931 N N . VAL A 1 247 ? -17.686 -1.962 -10.716 1.00 60.75 247 VAL A N 1
ATOM 1932 C CA . VAL A 1 247 ? -18.972 -1.260 -10.517 1.00 60.75 247 VAL A CA 1
ATOM 1933 C C . VAL A 1 247 ? -19.248 0.109 -11.182 1.00 60.75 247 VAL A C 1
ATOM 1935 O O . VAL A 1 247 ? -19.310 1.064 -10.409 1.00 60.75 247 VAL A O 1
ATOM 1938 N N . PRO A 1 248 ? -19.466 0.325 -12.500 1.00 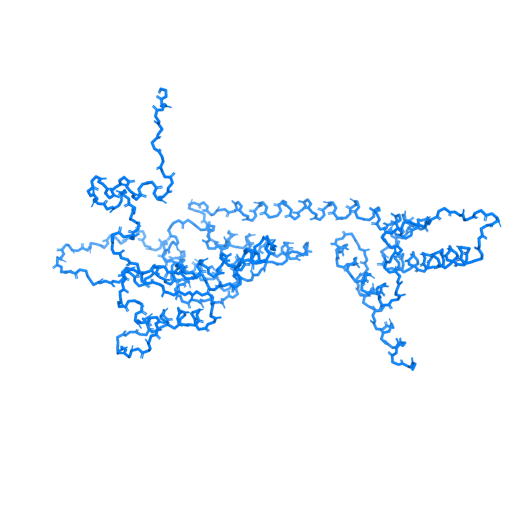58.38 248 PRO A N 1
ATOM 1939 C CA . PRO A 1 248 ? -19.693 1.687 -13.033 1.00 58.38 248 PRO A CA 1
ATOM 1940 C C . PRO A 1 248 ? -20.902 2.429 -12.418 1.00 58.38 248 PRO A C 1
ATOM 1942 O O . PRO A 1 248 ? -20.912 3.658 -12.329 1.00 58.38 248 PRO A O 1
ATOM 1945 N N . SER A 1 249 ? -21.904 1.672 -11.961 1.00 60.75 249 SER A N 1
ATOM 1946 C CA . SER A 1 249 ? -23.182 2.132 -11.394 1.00 60.75 249 SER A CA 1
ATOM 1947 C C . SER A 1 249 ? -23.084 2.756 -9.991 1.00 60.75 249 SER A C 1
ATOM 1949 O O . SER A 1 249 ? -24.067 3.303 -9.497 1.00 60.75 249 SER A O 1
ATOM 1951 N N . ILE A 1 250 ? -21.920 2.692 -9.334 1.00 64.19 250 ILE A N 1
ATOM 1952 C CA . ILE A 1 250 ? -21.718 3.127 -7.934 1.00 64.19 250 ILE A CA 1
ATOM 1953 C C . ILE A 1 250 ? -21.518 4.641 -7.775 1.00 64.19 250 ILE A C 1
ATOM 1955 O O . ILE A 1 250 ? -21.447 5.159 -6.662 1.00 64.19 250 ILE A O 1
ATOM 1959 N N . LYS A 1 251 ? -21.512 5.392 -8.881 1.00 63.22 251 LYS A N 1
ATOM 1960 C CA . LYS A 1 251 ? -21.445 6.861 -8.839 1.00 63.22 251 LYS A CA 1
ATOM 1961 C C . LYS A 1 251 ? -22.664 7.502 -8.164 1.00 63.22 251 LYS A C 1
ATOM 1963 O O . LYS A 1 251 ? -22.540 8.603 -7.633 1.00 63.22 251 LYS A O 1
ATOM 1968 N N . ASN A 1 252 ? -23.812 6.825 -8.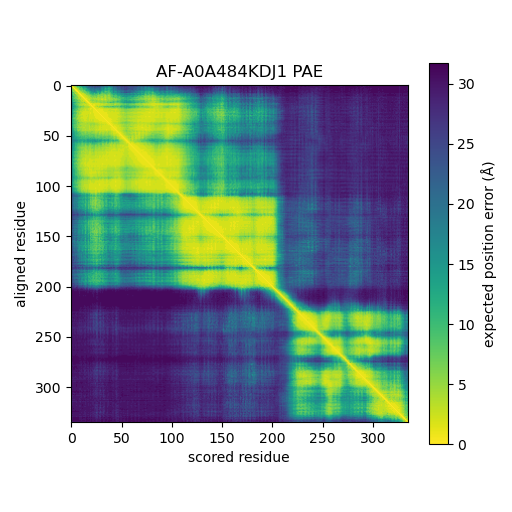157 1.00 75.69 252 ASN A N 1
ATOM 1969 C CA . ASN A 1 252 ? -25.037 7.347 -7.556 1.00 75.69 252 ASN A CA 1
ATOM 1970 C C . ASN A 1 252 ? -24.991 7.294 -6.013 1.00 75.69 252 ASN A C 1
ATOM 1972 O O . ASN A 1 252 ? -24.303 6.438 -5.447 1.00 75.69 252 ASN A O 1
ATOM 1976 N N . PRO A 1 253 ? -25.720 8.186 -5.314 1.00 78.69 253 PRO A N 1
ATOM 1977 C CA . PRO A 1 253 ? -25.883 8.101 -3.866 1.00 78.69 253 PRO A CA 1
ATOM 1978 C C . PRO A 1 253 ? -26.463 6.742 -3.452 1.00 78.69 253 PRO A C 1
ATOM 1980 O O . PRO A 1 253 ? -27.384 6.235 -4.093 1.00 78.69 253 PRO A O 1
ATOM 1983 N N . ILE A 1 254 ? -25.953 6.154 -2.368 1.00 82.06 254 ILE A N 1
ATOM 1984 C CA . ILE A 1 254 ? -26.488 4.889 -1.846 1.00 82.06 254 ILE A CA 1
ATOM 1985 C C . ILE A 1 254 ? -27.790 5.169 -1.080 1.00 82.06 254 ILE A C 1
ATOM 1987 O O . ILE A 1 254 ? -27.764 5.965 -0.137 1.00 82.06 254 ILE A O 1
ATOM 1991 N N . PRO A 1 255 ? -28.921 4.521 -1.416 1.00 80.00 255 PRO A N 1
ATOM 1992 C CA . PRO A 1 255 ? -30.161 4.693 -0.671 1.00 80.00 255 PRO A CA 1
ATOM 1993 C C . PRO A 1 255 ? -30.074 4.009 0.701 1.00 80.00 255 PRO A C 1
ATOM 1995 O O . PRO A 1 255 ? -29.906 2.796 0.814 1.00 80.00 255 PRO A O 1
ATOM 1998 N N . LEU A 1 256 ? -30.225 4.799 1.763 1.00 82.56 256 LEU A N 1
ATOM 1999 C CA . LEU A 1 256 ? -30.314 4.355 3.149 1.00 82.56 256 LEU A CA 1
ATOM 2000 C C . LEU A 1 256 ? -31.764 4.458 3.631 1.00 82.56 256 LEU A C 1
ATOM 2002 O O . LEU A 1 256 ? -32.291 5.555 3.835 1.00 82.56 256 LEU A O 1
ATOM 2006 N N . PHE A 1 257 ? -32.405 3.315 3.857 1.00 79.88 257 PHE A N 1
ATOM 2007 C CA . PHE A 1 257 ? -33.795 3.255 4.303 1.00 79.88 257 PHE A CA 1
ATOM 2008 C C . PHE A 1 257 ? -33.927 3.445 5.821 1.00 79.88 257 PHE A C 1
ATOM 2010 O O . PHE A 1 257 ? -33.235 2.809 6.615 1.00 79.88 257 PHE A O 1
ATOM 2017 N N . CYS A 1 258 ? -34.833 4.333 6.236 1.00 77.31 258 CYS A N 1
ATOM 2018 C CA . CYS A 1 258 ? -35.112 4.639 7.637 1.00 77.31 258 CYS A CA 1
ATOM 2019 C C . CYS A 1 258 ? -36.626 4.689 7.886 1.00 77.31 258 CYS A C 1
ATOM 2021 O O . CYS A 1 258 ? -37.370 5.314 7.132 1.00 77.31 258 CYS A O 1
ATOM 2023 N N . ASP A 1 259 ? -37.095 4.045 8.954 1.00 77.31 259 ASP A N 1
ATOM 2024 C CA . ASP A 1 259 ? -38.515 3.997 9.341 1.00 77.31 259 ASP A CA 1
ATOM 2025 C C . ASP A 1 259 ? -38.930 5.175 10.243 1.00 77.31 259 ASP A C 1
ATOM 2027 O O . ASP A 1 259 ? -40.111 5.435 10.485 1.00 77.31 259 ASP A O 1
ATOM 2031 N N . ASN A 1 260 ? -37.954 5.928 10.754 1.00 77.06 260 ASN A N 1
ATOM 2032 C CA . ASN A 1 260 ? -38.180 6.991 11.717 1.00 77.06 260 ASN A CA 1
ATOM 2033 C C . ASN A 1 260 ? -38.185 8.368 11.046 1.00 77.06 260 ASN A C 1
ATOM 2035 O O . ASN A 1 260 ? -37.134 8.987 10.859 1.00 77.06 260 ASN A O 1
ATOM 2039 N N . ASN A 1 261 ? -39.384 8.911 10.819 1.00 73.25 261 ASN A N 1
ATOM 2040 C CA . ASN A 1 261 ? -39.587 10.263 10.282 1.00 73.25 261 ASN A CA 1
ATOM 2041 C C . ASN A 1 261 ? -38.800 11.345 11.043 1.00 73.25 261 ASN A C 1
ATOM 2043 O O . ASN A 1 261 ? -38.302 12.288 10.436 1.00 73.25 261 ASN A O 1
ATOM 2047 N N . GLY A 1 262 ? -38.636 11.203 12.364 1.00 69.50 262 GLY A N 1
ATOM 2048 C CA . GLY A 1 262 ? -37.853 12.142 13.166 1.00 69.50 262 GLY A CA 1
ATOM 2049 C C . GLY A 1 262 ? -36.351 12.077 12.875 1.00 69.50 262 GLY A C 1
ATOM 2050 O O . GLY A 1 262 ? -35.682 13.102 12.925 1.00 69.50 262 GLY A O 1
ATOM 2051 N N . ALA A 1 263 ? -35.811 10.901 12.549 1.00 67.56 263 ALA A N 1
ATOM 2052 C CA . ALA A 1 263 ? -34.412 10.757 12.144 1.00 67.56 263 ALA A CA 1
ATOM 2053 C C . ALA A 1 263 ? -34.183 11.286 10.719 1.00 67.56 263 ALA A C 1
ATOM 2055 O O . ALA A 1 263 ? -33.187 11.964 10.485 1.00 67.56 263 ALA A O 1
ATOM 2056 N N . ILE A 1 264 ? -35.134 11.050 9.806 1.00 73.25 264 ILE A N 1
ATOM 2057 C CA . ILE A 1 264 ? -35.106 11.567 8.428 1.00 73.25 264 ILE A CA 1
ATOM 2058 C C . ILE A 1 264 ? -35.152 13.098 8.428 1.00 73.25 264 ILE A C 1
ATOM 2060 O O . ILE A 1 264 ? -34.295 13.739 7.827 1.00 73.25 264 ILE A O 1
ATOM 2064 N N . ALA A 1 265 ? -36.103 13.694 9.156 1.00 69.88 265 ALA A N 1
ATOM 2065 C CA . ALA A 1 265 ? -36.228 15.146 9.256 1.00 69.88 265 ALA A CA 1
ATOM 2066 C C . ALA A 1 265 ? -34.964 15.784 9.849 1.00 69.88 265 ALA A C 1
ATOM 2068 O O . ALA A 1 265 ? -34.508 16.815 9.375 1.00 69.88 265 ALA A O 1
ATOM 2069 N N . GLN A 1 266 ? -34.346 15.145 10.845 1.00 68.19 266 GLN A N 1
ATOM 2070 C CA . GLN A 1 266 ? -33.097 15.630 11.438 1.00 68.19 266 GLN A CA 1
ATOM 2071 C C . GLN A 1 266 ? -31.886 15.475 10.512 1.00 68.19 266 GLN A C 1
ATOM 2073 O O . GLN A 1 266 ? -30.928 16.235 10.647 1.00 68.19 266 GLN A O 1
ATOM 2078 N N . ALA A 1 267 ? -31.905 14.516 9.589 1.00 66.94 267 ALA A N 1
ATOM 2079 C CA . ALA A 1 267 ? -30.860 14.348 8.590 1.00 66.94 267 ALA A CA 1
ATOM 2080 C C . ALA A 1 267 ? -31.009 15.299 7.390 1.00 66.94 267 ALA A C 1
ATOM 2082 O O . ALA A 1 267 ? -30.000 15.636 6.783 1.00 66.94 267 ALA A O 1
ATOM 2083 N N . LYS A 1 268 ? -32.231 15.754 7.077 1.00 68.75 268 LYS A N 1
ATOM 2084 C CA . LYS A 1 268 ? -32.509 16.686 5.968 1.00 68.75 268 LYS A CA 1
ATOM 2085 C C . LYS A 1 268 ? -32.547 18.161 6.395 1.00 68.75 268 LYS A C 1
ATOM 2087 O O . LYS A 1 268 ? -32.080 19.012 5.651 1.00 68.75 268 LYS A O 1
ATOM 2092 N N . GLU A 1 269 ? -33.040 18.475 7.595 1.00 62.75 269 GLU A N 1
ATOM 2093 C CA . GLU A 1 269 ? -33.207 19.855 8.077 1.00 62.75 269 GLU A CA 1
ATOM 2094 C C . GLU A 1 269 ? -32.450 20.128 9.391 1.00 62.75 269 GLU A C 1
ATOM 2096 O O . GLU A 1 269 ? -32.524 19.337 10.343 1.00 62.75 269 GLU A O 1
ATOM 2101 N N . PRO A 1 270 ? -31.784 21.292 9.528 1.00 53.75 270 PRO A N 1
ATOM 2102 C CA . PRO A 1 270 ? -31.188 21.749 10.775 1.00 53.75 270 PRO A CA 1
ATOM 2103 C C . PRO A 1 270 ? -32.239 22.293 11.750 1.00 53.75 270 PRO A C 1
ATOM 2105 O O . PRO A 1 270 ? -32.257 23.474 12.075 1.00 53.75 270 PRO A O 1
ATOM 2108 N N . ARG A 1 271 ? -33.107 21.430 12.289 1.00 53.53 271 ARG A N 1
ATOM 2109 C CA . ARG A 1 271 ? -33.981 21.841 13.399 1.00 53.53 271 ARG A CA 1
ATOM 2110 C C . ARG A 1 271 ? -33.194 21.901 14.705 1.00 53.53 271 ARG A C 1
ATOM 2112 O O . ARG A 1 271 ? -32.623 20.904 15.151 1.00 53.53 271 ARG A O 1
ATOM 2119 N N . SER A 1 272 ? -33.167 23.091 15.301 1.00 43.78 272 SER A N 1
ATOM 2120 C CA . SER A 1 272 ? -32.484 23.377 16.561 1.00 43.78 272 SER A CA 1
ATOM 2121 C C . SER A 1 272 ? -33.048 22.524 17.698 1.00 43.78 272 SER A C 1
ATOM 2123 O O . SER A 1 272 ? -34.244 22.540 17.990 1.00 43.78 272 SER A O 1
ATOM 2125 N N . HIS A 1 273 ? -32.167 21.787 18.370 1.00 50.00 273 HIS A N 1
ATOM 2126 C CA . HIS A 1 273 ? -32.464 21.176 19.654 1.00 50.00 273 HIS A CA 1
ATOM 2127 C C . HIS A 1 273 ? -31.434 21.641 20.679 1.00 50.00 273 HIS A C 1
ATOM 2129 O O . HIS A 1 273 ? -30.259 21.293 20.601 1.00 50.00 273 HIS A O 1
ATOM 2135 N N . GLN A 1 274 ? -31.913 22.334 21.711 1.00 43.59 274 GLN A N 1
ATOM 2136 C CA . GLN A 1 274 ? -31.162 22.721 22.914 1.00 43.59 274 GLN A CA 1
ATOM 2137 C C . GLN A 1 274 ? -30.673 21.526 23.763 1.00 43.59 274 GLN A C 1
ATOM 2139 O O . GLN A 1 274 ? -30.088 21.714 24.827 1.00 43.59 274 GLN A O 1
ATOM 2144 N N . LYS A 1 275 ? -30.898 20.274 23.335 1.00 48.91 275 LYS A N 1
ATOM 2145 C CA . LYS A 1 275 ? -30.557 19.080 24.118 1.00 48.91 275 LYS A CA 1
ATOM 2146 C C . LYS A 1 275 ? -29.330 18.359 23.553 1.00 48.91 275 LYS A C 1
ATOM 2148 O O . LYS A 1 275 ? -29.412 17.574 22.615 1.00 48.91 275 LYS A O 1
ATOM 2153 N N . THR A 1 276 ? -28.218 18.615 24.247 1.00 46.78 276 THR A N 1
ATOM 2154 C CA . THR A 1 276 ? -26.965 17.843 24.327 1.00 46.78 276 THR A CA 1
ATOM 2155 C C . THR A 1 276 ? -26.077 17.822 23.068 1.00 46.78 276 THR A C 1
ATOM 2157 O O . THR A 1 276 ? -26.428 17.249 22.039 1.00 46.78 276 THR A O 1
ATOM 2160 N N . LYS A 1 277 ? -24.841 18.343 23.199 1.00 50.41 277 LYS A N 1
ATOM 21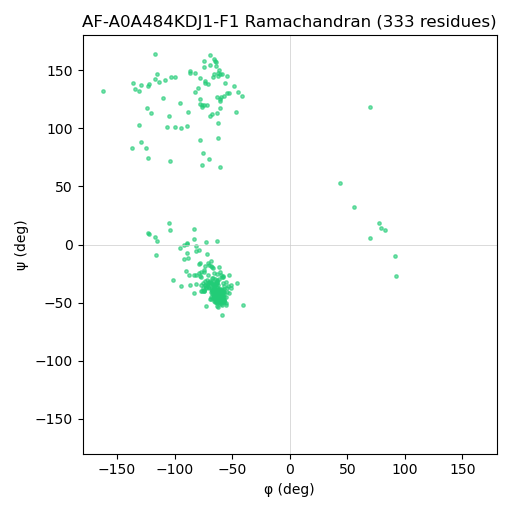61 C CA . LYS A 1 277 ? -23.786 18.415 22.155 1.00 50.41 277 LYS A CA 1
ATOM 2162 C C . LYS A 1 277 ? -23.584 17.112 21.353 1.00 50.41 277 LYS A C 1
ATOM 2164 O O . LYS A 1 277 ? -23.295 17.156 20.159 1.00 50.41 277 LYS A O 1
ATOM 2169 N N . HIS A 1 278 ? -23.778 15.949 21.982 1.00 48.38 278 HIS A N 1
ATOM 2170 C CA . HIS A 1 278 ? -23.619 14.628 21.354 1.00 48.38 278 HIS A CA 1
ATOM 2171 C C . HIS A 1 278 ? -24.646 14.322 20.253 1.00 48.38 278 HIS A C 1
ATOM 2173 O O . HIS A 1 278 ? -24.354 13.556 19.339 1.00 48.38 278 HIS A O 1
ATOM 2179 N N . ILE A 1 279 ? -25.849 14.896 20.334 1.00 50.88 279 ILE A N 1
ATOM 2180 C CA . ILE A 1 279 ? -26.894 14.712 19.321 1.00 50.88 279 ILE A CA 1
ATOM 2181 C C . ILE A 1 279 ? -26.574 15.569 18.091 1.00 50.88 279 ILE A C 1
ATOM 2183 O O . ILE A 1 279 ? -26.683 15.090 16.966 1.00 50.88 279 ILE A O 1
ATOM 2187 N N . VAL A 1 280 ? -26.082 16.789 18.313 1.00 53.56 280 VAL A N 1
ATOM 2188 C CA . VAL A 1 280 ? -25.708 17.739 17.255 1.00 53.56 280 VAL A CA 1
ATOM 2189 C C . VAL A 1 280 ? -24.589 17.187 16.364 1.00 53.56 280 VAL A C 1
ATOM 2191 O O . VAL A 1 280 ? -24.726 17.226 15.143 1.00 53.56 280 VAL A O 1
ATOM 2194 N N . ARG A 1 281 ? -23.526 16.605 16.947 1.00 58.34 281 ARG A N 1
ATOM 2195 C CA . ARG A 1 281 ? -22.407 16.023 16.173 1.00 58.34 281 ARG A CA 1
ATOM 2196 C C . ARG A 1 281 ? -22.813 14.814 15.322 1.00 58.34 281 ARG A C 1
ATOM 2198 O O . ARG A 1 281 ? -22.392 14.702 14.179 1.00 58.34 281 ARG A O 1
ATOM 2205 N N . ARG A 1 282 ? -23.654 13.916 15.852 1.00 58.72 282 ARG A N 1
ATOM 2206 C CA . ARG A 1 282 ? -24.089 12.703 15.126 1.00 58.72 282 ARG A CA 1
ATOM 2207 C C . ARG A 1 282 ? -24.937 13.029 13.898 1.00 58.72 282 ARG A C 1
ATOM 2209 O O . ARG A 1 282 ? -24.797 12.360 12.882 1.00 58.72 282 ARG A O 1
ATOM 2216 N N . TYR A 1 283 ? -25.784 14.054 13.991 1.00 62.62 283 TYR A N 1
ATOM 2217 C CA . TYR A 1 283 ? -26.557 14.527 12.844 1.00 62.62 283 TYR A CA 1
ATOM 2218 C C . TYR A 1 283 ? -25.727 15.370 11.875 1.00 62.62 283 TYR A C 1
ATOM 2220 O O . TYR A 1 283 ? -26.026 15.343 10.689 1.00 62.62 283 TYR A O 1
ATOM 2228 N N . HIS A 1 284 ? -24.674 16.057 12.336 1.00 65.62 284 HIS A N 1
ATOM 2229 C CA . HIS A 1 284 ? -23.748 16.758 11.438 1.00 65.62 284 HIS A CA 1
ATOM 2230 C C . HIS A 1 284 ? -23.093 15.807 10.439 1.00 65.62 284 HIS A C 1
ATOM 2232 O O . HIS A 1 284 ? -23.142 16.077 9.251 1.00 65.62 284 HIS A O 1
ATOM 2238 N N . ILE A 1 285 ? -22.578 14.663 10.897 1.00 69.06 285 ILE A N 1
ATOM 2239 C CA . ILE A 1 285 ? -21.904 13.701 10.010 1.00 69.06 285 ILE A CA 1
ATOM 2240 C C . ILE A 1 285 ? -22.867 13.131 8.967 1.00 69.06 285 ILE A C 1
ATOM 2242 O O . ILE A 1 285 ? -22.536 13.074 7.790 1.00 69.06 285 ILE A O 1
ATOM 2246 N N . ILE A 1 286 ? -24.079 12.737 9.373 1.00 73.50 286 ILE A N 1
ATOM 2247 C CA . ILE A 1 286 ? -25.080 12.233 8.422 1.00 73.50 286 ILE A CA 1
ATOM 2248 C C . ILE A 1 286 ? -25.450 13.323 7.408 1.00 73.50 286 ILE A C 1
ATOM 2250 O O . ILE A 1 286 ? -25.514 13.041 6.218 1.00 73.50 286 ILE A O 1
ATOM 2254 N N . ARG A 1 287 ? -25.646 14.569 7.856 1.00 73.19 287 ARG A N 1
ATOM 2255 C CA . ARG A 1 287 ? -25.904 15.706 6.959 1.00 73.19 287 ARG A CA 1
ATOM 2256 C C . ARG A 1 287 ? -24.754 15.944 5.994 1.00 73.19 287 ARG A C 1
ATOM 2258 O O . ARG A 1 287 ? -25.005 16.222 4.836 1.00 73.19 287 ARG A O 1
ATOM 2265 N N . GLU A 1 288 ? -23.516 15.821 6.452 1.00 73.38 288 GLU A N 1
ATOM 2266 C CA . GLU A 1 288 ? -22.322 16.006 5.631 1.00 73.38 288 GLU A CA 1
ATOM 2267 C C . GLU A 1 288 ? -22.178 14.900 4.577 1.00 73.38 288 GLU A C 1
ATOM 2269 O O . GLU A 1 288 ? -21.823 15.178 3.440 1.00 73.38 288 GLU A O 1
ATOM 2274 N N . ILE A 1 289 ? -22.481 13.647 4.927 1.00 76.38 289 ILE A N 1
ATOM 2275 C CA . ILE A 1 289 ? -22.491 12.515 3.985 1.00 76.38 289 ILE A CA 1
ATOM 2276 C C . ILE A 1 289 ? -23.612 12.683 2.944 1.00 76.38 289 ILE A C 1
ATOM 2278 O O . ILE A 1 289 ? -23.391 12.466 1.754 1.00 76.38 289 ILE A O 1
ATOM 2282 N N . VAL A 1 290 ? -24.803 13.116 3.373 1.00 77.94 290 VAL A N 1
ATOM 2283 C CA . VAL A 1 290 ? -25.930 13.394 2.465 1.00 77.94 290 VAL A CA 1
ATOM 2284 C C . VAL A 1 290 ? -25.631 14.600 1.568 1.00 77.94 290 VAL A C 1
ATOM 2286 O O . VAL A 1 290 ? -25.878 14.544 0.370 1.00 77.94 290 VAL A O 1
ATOM 2289 N N . ALA A 1 291 ? -25.045 15.670 2.112 1.00 75.69 291 ALA A N 1
ATOM 2290 C CA . ALA A 1 291 ? -24.669 16.869 1.360 1.00 75.69 291 ALA A CA 1
ATOM 2291 C C . ALA A 1 291 ? -23.546 16.605 0.346 1.00 75.69 291 ALA A C 1
ATOM 2293 O O . ALA A 1 291 ? -23.544 17.208 -0.723 1.00 75.69 291 ALA A O 1
ATOM 2294 N N . ARG A 1 292 ? -22.622 15.683 0.652 1.00 78.75 292 ARG A N 1
ATOM 2295 C CA . ARG A 1 292 ? -21.613 15.187 -0.298 1.00 78.75 292 ARG A CA 1
ATOM 2296 C C . ARG A 1 292 ? -22.206 14.354 -1.438 1.00 78.75 292 ARG A C 1
ATOM 2298 O O . ARG A 1 292 ? -21.518 14.125 -2.426 1.00 78.75 292 ARG A O 1
ATOM 2305 N N . GLY A 1 293 ? -23.462 13.916 -1.322 1.00 77.31 293 GLY A N 1
ATOM 2306 C CA . GLY A 1 293 ? -24.109 13.051 -2.307 1.00 77.31 293 GLY A CA 1
ATOM 2307 C C . GLY A 1 293 ? -23.680 11.586 -2.205 1.00 77.31 293 GLY A C 1
ATOM 2308 O O . GLY A 1 293 ? -23.864 10.816 -3.145 1.00 77.31 293 GLY A O 1
ATOM 2309 N N . ASP A 1 294 ? -23.107 11.168 -1.075 1.00 78.75 294 ASP A N 1
ATOM 2310 C CA . ASP A 1 294 ? -22.663 9.785 -0.914 1.00 78.75 294 ASP A CA 1
ATOM 2311 C C . ASP A 1 294 ? -23.797 8.836 -0.542 1.00 78.75 294 ASP A C 1
ATOM 2313 O O . ASP A 1 294 ? -23.819 7.688 -0.989 1.00 78.75 294 ASP A O 1
ATOM 2317 N N . VAL A 1 295 ? -24.757 9.332 0.238 1.00 81.94 295 VAL A N 1
ATOM 2318 C CA . VAL A 1 295 ? -25.900 8.568 0.741 1.00 81.94 295 VAL A CA 1
ATOM 2319 C C . VAL A 1 295 ? -27.170 9.400 0.603 1.00 81.94 295 VAL A C 1
ATOM 2321 O O . VAL A 1 295 ? -27.184 10.582 0.939 1.00 81.94 295 VAL A O 1
ATOM 2324 N N . GLU A 1 296 ? -28.262 8.770 0.185 1.00 81.31 296 GLU A N 1
ATOM 2325 C CA . GLU A 1 296 ? -29.599 9.360 0.185 1.00 81.31 296 GLU A CA 1
ATOM 2326 C C . GLU A 1 296 ? -30.475 8.690 1.247 1.00 81.31 296 GLU A C 1
ATOM 2328 O O . GLU A 1 296 ? -30.645 7.476 1.250 1.00 81.31 296 GLU A O 1
ATOM 2333 N N . ILE A 1 297 ? -31.081 9.467 2.151 1.00 79.69 297 ILE A N 1
ATOM 2334 C CA . ILE A 1 297 ? -31.974 8.903 3.174 1.00 79.69 297 ILE A CA 1
ATOM 2335 C C . ILE A 1 297 ? -33.408 8.823 2.654 1.00 79.69 297 ILE A C 1
ATOM 2337 O O . ILE A 1 297 ? -34.089 9.846 2.483 1.00 79.69 297 ILE A O 1
ATOM 2341 N N . CYS A 1 298 ? -33.873 7.586 2.502 1.00 80.31 298 CYS A N 1
ATOM 2342 C CA . CYS A 1 298 ? -35.204 7.224 2.039 1.00 80.31 298 CYS A CA 1
ATOM 2343 C C . CYS A 1 298 ? -36.092 6.786 3.210 1.00 80.31 298 CYS A C 1
ATOM 2345 O O . CYS A 1 298 ? -35.638 6.144 4.160 1.00 80.31 298 CYS A O 1
ATOM 2347 N N . LYS A 1 299 ? -37.381 7.127 3.151 1.00 80.94 299 LYS A N 1
ATOM 2348 C CA . LYS A 1 299 ? -38.370 6.616 4.106 1.00 80.94 299 LYS A CA 1
ATOM 2349 C C . LYS A 1 299 ? -38.768 5.202 3.698 1.00 80.94 299 LYS A C 1
ATOM 2351 O O . LYS A 1 299 ? -39.065 4.984 2.529 1.00 80.94 299 LYS A O 1
ATOM 2356 N N . ILE A 1 300 ? -38.834 4.287 4.659 1.00 80.44 300 ILE A N 1
ATOM 2357 C CA . ILE A 1 300 ? -39.417 2.955 4.465 1.00 80.44 300 ILE A CA 1
ATOM 2358 C C . ILE A 1 300 ? -40.637 2.774 5.369 1.00 80.44 300 ILE A C 1
ATOM 2360 O O . ILE A 1 300 ? -40.675 3.292 6.492 1.00 80.44 300 ILE A O 1
ATOM 2364 N N . GLY A 1 301 ? -41.666 2.099 4.856 1.00 76.06 301 GLY A N 1
ATOM 2365 C CA . GLY A 1 301 ? -42.842 1.723 5.634 1.00 76.06 301 GLY A CA 1
ATOM 2366 C C . GLY A 1 301 ? -42.475 0.742 6.747 1.00 76.06 301 GLY A C 1
ATOM 2367 O O . GLY A 1 301 ? -41.498 0.009 6.646 1.00 76.06 301 GLY A O 1
ATOM 2368 N N . THR A 1 302 ? -43.252 0.717 7.834 1.00 68.94 302 THR A N 1
ATOM 2369 C CA . THR A 1 302 ? -43.033 -0.262 8.917 1.00 68.94 302 THR A CA 1
ATOM 2370 C C . THR A 1 302 ? -43.226 -1.699 8.435 1.00 68.94 302 THR A C 1
ATOM 2372 O O . THR A 1 302 ? -42.561 -2.593 8.947 1.00 68.94 302 THR A O 1
ATOM 2375 N N . ASP A 1 303 ? -44.099 -1.907 7.450 1.00 68.06 303 ASP A N 1
ATOM 2376 C CA . ASP A 1 303 ? -44.387 -3.226 6.886 1.00 68.06 303 ASP A CA 1
ATOM 2377 C C . ASP A 1 303 ? -43.306 -3.706 5.905 1.00 68.06 303 ASP A C 1
ATOM 2379 O O . ASP A 1 303 ? -43.063 -4.906 5.825 1.00 68.06 303 ASP A O 1
ATOM 2383 N N . ASP A 1 304 ? -42.600 -2.780 5.250 1.00 72.38 304 ASP A N 1
ATOM 2384 C CA . ASP A 1 304 ? -41.510 -3.075 4.305 1.00 72.38 304 ASP A CA 1
ATOM 2385 C C . ASP A 1 304 ? -40.127 -3.112 4.980 1.00 72.38 304 ASP A C 1
ATOM 2387 O O . ASP A 1 304 ? -39.137 -3.543 4.390 1.00 72.38 304 ASP A O 1
ATOM 2391 N N . ASN A 1 305 ? -40.031 -2.637 6.227 1.00 78.62 305 ASN A N 1
ATOM 2392 C CA . ASN A 1 305 ? -38.786 -2.621 6.987 1.00 78.62 305 ASN A CA 1
ATOM 2393 C C . ASN A 1 305 ? -38.482 -4.017 7.545 1.00 78.62 305 ASN A C 1
ATOM 2395 O O . ASN A 1 305 ? -38.886 -4.340 8.666 1.00 78.62 305 ASN A O 1
ATOM 2399 N N . ILE A 1 306 ? -37.756 -4.812 6.753 1.00 75.12 306 ILE A N 1
ATOM 2400 C CA . ILE A 1 306 ? -37.347 -6.184 7.077 1.00 75.12 306 ILE A CA 1
ATOM 2401 C C . ILE A 1 306 ? -36.786 -6.235 8.500 1.00 75.12 306 ILE A C 1
ATOM 2403 O O . ILE A 1 306 ? -35.750 -5.649 8.825 1.00 75.12 306 ILE A O 1
ATOM 2407 N N . ALA A 1 307 ? -37.504 -6.937 9.368 1.00 74.38 307 ALA A N 1
ATOM 2408 C CA . ALA A 1 307 ? -37.089 -7.176 10.735 1.00 74.38 307 ALA A CA 1
ATOM 2409 C C . ALA A 1 307 ? -36.467 -8.562 10.874 1.00 74.38 307 ALA A C 1
ATOM 2411 O O . ALA A 1 307 ? -36.951 -9.523 10.286 1.00 74.38 307 ALA A O 1
ATOM 2412 N N . ASP A 1 308 ? -35.449 -8.646 11.726 1.00 77.00 308 ASP A N 1
ATOM 2413 C CA . ASP A 1 308 ? -34.891 -9.912 12.179 1.00 77.00 308 ASP A CA 1
ATOM 2414 C C . ASP A 1 308 ? -35.961 -10.708 12.964 1.00 77.00 308 ASP A C 1
ATOM 2416 O O . ASP A 1 308 ? -36.378 -10.273 14.050 1.00 77.00 308 ASP A O 1
ATOM 2420 N N . PRO A 1 309 ? -36.425 -11.854 12.432 1.00 73.44 309 PRO A N 1
ATOM 2421 C CA . PRO A 1 309 ? -37.466 -12.665 13.045 1.00 73.44 309 PRO A CA 1
ATOM 2422 C C . PRO A 1 309 ? -37.030 -13.310 14.365 1.00 73.44 309 PRO A C 1
ATOM 2424 O O . PRO A 1 309 ? -37.883 -13.645 15.182 1.00 73.44 309 PRO A O 1
ATOM 2427 N N . LEU A 1 310 ? -35.720 -13.437 14.622 1.00 72.12 310 LEU A N 1
ATOM 2428 C CA . LEU A 1 310 ? -35.194 -14.001 15.871 1.00 72.12 310 LEU A CA 1
ATOM 2429 C C . LEU A 1 310 ? -35.224 -13.000 17.031 1.00 72.12 310 LEU A C 1
ATOM 2431 O O . LEU A 1 310 ? -35.125 -13.390 18.194 1.00 72.12 310 LEU A O 1
ATOM 2435 N N . THR A 1 311 ? -35.368 -11.705 16.740 1.00 71.56 311 THR A N 1
ATOM 2436 C CA . THR A 1 311 ? -35.368 -10.644 17.759 1.00 71.56 311 THR A CA 1
ATOM 2437 C C . THR A 1 311 ? -36.691 -9.890 17.869 1.00 71.56 311 THR A C 1
ATOM 2439 O O . THR A 1 311 ? -36.878 -9.126 18.824 1.00 71.56 311 THR A O 1
ATOM 2442 N N . LYS A 1 312 ? -37.641 -10.112 16.951 1.00 74.00 312 LYS A N 1
ATOM 2443 C CA . LYS A 1 312 ? -39.005 -9.571 17.026 1.00 74.00 312 LYS A CA 1
ATOM 2444 C C . LYS A 1 312 ? -40.049 -10.658 16.789 1.00 74.00 312 LYS A C 1
ATOM 2446 O O . LYS A 1 312 ? -40.009 -11.351 15.784 1.00 74.00 312 LYS A O 1
ATOM 2451 N N . ALA A 1 313 ? -41.053 -10.716 17.662 1.00 75.50 313 ALA A N 1
ATOM 2452 C CA . ALA A 1 313 ? -42.241 -11.527 17.424 1.00 75.50 313 ALA A CA 1
ATOM 2453 C C . ALA A 1 313 ? -43.042 -10.940 16.247 1.00 75.50 313 ALA A C 1
ATOM 2455 O O . ALA A 1 313 ? -43.575 -9.831 16.340 1.00 75.50 313 ALA A O 1
ATOM 2456 N N . LEU A 1 314 ? -43.096 -11.674 15.136 1.00 80.56 314 LEU A N 1
ATOM 2457 C CA . LEU A 1 314 ? -43.820 -11.313 13.917 1.00 80.56 314 LEU A CA 1
ATOM 2458 C C . LEU A 1 314 ? -44.952 -12.316 13.677 1.00 80.56 314 LEU A C 1
ATOM 2460 O O . LEU A 1 314 ? -44.814 -13.501 13.970 1.00 80.56 314 LEU A O 1
ATOM 2464 N N . GLY A 1 315 ? -46.071 -11.855 13.114 1.00 82.12 315 GLY A N 1
ATOM 2465 C CA . GLY A 1 315 ? -47.113 -12.763 12.631 1.00 82.12 315 GLY A CA 1
ATOM 2466 C C . GLY A 1 315 ? -46.604 -13.602 11.455 1.00 82.12 315 GLY A C 1
ATOM 2467 O O . GLY A 1 315 ? -45.827 -13.098 10.644 1.00 82.12 315 GLY A O 1
ATOM 2468 N N . LYS A 1 316 ? -47.074 -14.851 11.339 1.00 79.94 316 LYS A N 1
ATOM 2469 C CA . LYS A 1 316 ? -46.649 -15.838 10.326 1.00 79.94 316 LYS A CA 1
ATOM 2470 C C . LYS A 1 316 ? -46.427 -15.268 8.905 1.00 79.94 316 LYS A C 1
ATOM 2472 O O . LYS A 1 316 ? -45.315 -15.417 8.408 1.00 79.94 316 LYS A O 1
ATOM 2477 N N . PRO A 1 317 ? -47.368 -14.524 8.286 1.00 81.06 317 PRO A N 1
ATOM 2478 C CA . PRO A 1 317 ? -47.158 -14.002 6.929 1.00 81.06 317 PRO A CA 1
ATOM 2479 C C . PRO A 1 317 ? -46.010 -12.978 6.827 1.00 81.06 317 PRO A C 1
ATOM 2481 O O . PRO A 1 317 ? -45.284 -12.952 5.837 1.00 81.06 317 PRO A O 1
ATOM 2484 N N . LYS A 1 318 ? -45.792 -12.152 7.862 1.00 80.50 318 LYS A N 1
ATOM 2485 C CA . LYS A 1 318 ? -44.658 -11.209 7.904 1.00 80.50 318 LYS A CA 1
ATOM 2486 C C . LYS A 1 318 ? -43.339 -11.912 8.197 1.00 80.50 318 LYS A C 1
ATOM 2488 O O . LYS A 1 318 ? -42.315 -11.531 7.642 1.00 80.50 318 LYS A O 1
ATOM 2493 N N . HIS A 1 319 ? -43.371 -12.927 9.057 1.00 80.94 319 HIS A N 1
ATOM 2494 C CA . HIS A 1 319 ? -42.212 -13.763 9.337 1.00 80.94 319 HIS A CA 1
ATOM 2495 C C . HIS A 1 319 ? -41.709 -14.427 8.050 1.00 80.94 319 HIS A C 1
ATOM 2497 O O . HIS A 1 319 ? -40.540 -14.276 7.714 1.00 80.94 319 HIS A O 1
ATOM 2503 N N . GLU A 1 320 ? -42.586 -15.097 7.299 1.00 81.31 320 GLU A N 1
ATOM 2504 C CA . GLU A 1 320 ? -42.248 -15.756 6.028 1.00 81.31 320 GLU A CA 1
ATOM 2505 C C . GLU A 1 320 ? -41.723 -14.754 4.990 1.00 81.31 320 GLU A C 1
ATOM 2507 O O . GLU A 1 320 ? -40.652 -14.964 4.420 1.00 81.31 320 GLU A O 1
ATOM 2512 N N . SER A 1 321 ? -42.405 -13.616 4.817 1.00 80.00 321 SER A N 1
ATOM 2513 C CA . SER A 1 321 ? -41.969 -12.555 3.901 1.00 80.00 321 SER A CA 1
ATOM 2514 C C . SER A 1 321 ? -40.573 -12.018 4.244 1.00 80.00 321 SER A C 1
ATOM 2516 O O . SER A 1 321 ? -39.711 -11.953 3.370 1.00 80.00 321 SER A O 1
ATOM 2518 N N . HIS A 1 322 ? -40.304 -11.684 5.510 1.00 84.12 322 HIS A N 1
ATOM 2519 C CA . HIS A 1 322 ? -38.993 -11.173 5.924 1.00 84.12 322 HIS A CA 1
ATOM 2520 C C . HIS A 1 322 ? -37.894 -12.236 5.844 1.00 84.12 322 HIS A C 1
ATOM 2522 O O . HIS A 1 322 ? -36.779 -11.929 5.433 1.00 84.12 322 HIS A O 1
ATOM 2528 N N . THR A 1 323 ? -38.210 -13.485 6.187 1.00 80.88 323 THR A N 1
ATOM 2529 C CA . THR A 1 323 ? -37.292 -14.631 6.083 1.00 80.88 323 THR A CA 1
ATOM 2530 C C . THR A 1 323 ? -36.846 -14.825 4.632 1.00 80.88 323 THR A C 1
ATOM 2532 O O . THR A 1 323 ? -35.646 -14.884 4.357 1.00 80.88 323 THR A O 1
ATOM 2535 N N . TRP A 1 324 ? -37.797 -14.773 3.694 1.00 78.75 324 TRP A N 1
ATOM 2536 C CA . TRP A 1 324 ? -37.517 -14.821 2.261 1.00 78.75 324 TRP A CA 1
ATOM 2537 C C . TRP A 1 324 ? -36.673 -13.632 1.785 1.00 78.75 324 TRP A C 1
ATOM 2539 O O . TRP A 1 324 ? -35.683 -13.818 1.078 1.00 78.75 324 TRP A O 1
ATOM 2549 N N . SER A 1 325 ? -37.011 -12.405 2.200 1.00 79.31 325 SER A N 1
ATOM 2550 C CA . SER A 1 325 ? -36.263 -11.197 1.823 1.00 79.31 325 SER A CA 1
ATOM 2551 C C . SER A 1 325 ? -34.837 -11.144 2.385 1.00 79.31 325 SER A C 1
ATOM 2553 O O . SER A 1 325 ? -33.982 -10.495 1.790 1.00 79.31 325 SER A O 1
ATOM 2555 N N . MET A 1 326 ? -34.552 -11.834 3.494 1.00 80.44 326 MET A N 1
ATOM 2556 C CA . MET A 1 326 ? -33.190 -12.004 4.024 1.00 80.44 326 MET A CA 1
ATOM 2557 C C . MET A 1 326 ? -32.399 -13.119 3.322 1.00 80.44 326 MET A C 1
ATOM 2559 O O . MET A 1 326 ? -31.217 -13.300 3.609 1.00 80.44 326 MET A O 1
ATOM 2563 N N . GLY A 1 327 ? -33.031 -13.880 2.424 1.00 80.12 327 GLY A N 1
ATOM 2564 C CA . GLY A 1 327 ? -32.407 -15.003 1.726 1.00 80.12 327 GLY A CA 1
ATOM 2565 C C . GLY A 1 327 ? -32.388 -16.312 2.518 1.00 80.12 327 GLY A C 1
ATOM 2566 O O . GLY A 1 327 ? -31.712 -17.252 2.104 1.00 80.12 327 GLY A O 1
ATOM 2567 N N . ILE A 1 328 ? -33.134 -16.402 3.624 1.00 80.56 328 ILE A N 1
ATOM 2568 C CA . ILE A 1 328 ? -33.338 -17.660 4.345 1.00 80.56 328 ILE A CA 1
ATOM 2569 C C . ILE A 1 328 ? -34.385 -18.464 3.570 1.00 80.56 328 ILE A C 1
ATOM 2571 O O . ILE A 1 328 ? -35.505 -18.001 3.351 1.00 80.56 328 ILE A O 1
ATOM 2575 N N . ARG A 1 329 ? -34.011 -19.665 3.129 1.00 76.31 329 ARG A N 1
ATOM 2576 C CA . ARG A 1 329 ? -34.884 -20.565 2.369 1.00 76.31 329 ARG A CA 1
ATOM 2577 C C . ARG A 1 329 ? -35.185 -21.805 3.197 1.00 76.31 329 ARG A C 1
ATOM 2579 O O . ARG A 1 329 ? -34.288 -22.327 3.855 1.00 76.31 329 ARG A O 1
ATOM 2586 N N . GLU A 1 330 ? -36.428 -22.275 3.142 1.00 68.44 330 GLU A N 1
ATOM 2587 C CA . GLU A 1 330 ? -36.760 -23.610 3.636 1.00 68.44 330 GLU A CA 1
ATOM 2588 C C . GLU A 1 330 ? -36.007 -24.647 2.806 1.00 68.44 330 GLU A C 1
ATOM 2590 O O . GLU A 1 330 ? -36.044 -24.639 1.573 1.00 68.44 330 GLU A O 1
ATOM 2595 N N . MET A 1 331 ? -35.293 -25.522 3.501 1.00 71.31 331 MET A N 1
ATOM 2596 C CA . MET A 1 331 ? -34.647 -26.674 2.901 1.00 71.31 331 MET A CA 1
ATOM 2597 C C . MET A 1 331 ? -35.673 -27.807 2.941 1.00 71.31 331 MET A C 1
ATOM 2599 O O . MET A 1 331 ? -35.935 -28.356 4.006 1.00 71.31 331 MET A O 1
ATOM 2603 N N . LEU A 1 332 ? -36.316 -28.081 1.801 1.00 64.31 332 LEU A N 1
ATOM 2604 C CA . LEU A 1 332 ? -37.382 -29.090 1.697 1.00 64.31 332 LEU A CA 1
ATOM 2605 C C . LEU A 1 332 ? -36.863 -30.526 1.888 1.00 64.31 332 LEU A C 1
ATOM 2607 O O . LEU A 1 332 ? -37.634 -31.392 2.284 1.00 64.31 332 LEU A O 1
ATOM 2611 N N . ASP A 1 333 ? -35.554 -30.734 1.718 1.00 63.78 333 ASP A N 1
ATOM 2612 C CA . ASP A 1 333 ? -34.886 -32.024 1.872 1.00 63.78 333 ASP A CA 1
ATOM 2613 C C . ASP A 1 333 ? -33.745 -31.895 2.895 1.00 63.78 333 ASP A C 1
ATOM 2615 O O . ASP A 1 333 ? -32.583 -31.664 2.548 1.00 63.78 333 ASP A O 1
ATOM 2619 N N . TRP A 1 334 ? -34.087 -31.991 4.179 1.00 49.66 334 TRP A N 1
ATOM 2620 C CA . TRP A 1 334 ? -33.109 -32.224 5.242 1.00 49.66 334 TRP A CA 1
ATOM 2621 C C . TRP A 1 334 ? -33.062 -33.738 5.529 1.00 49.66 334 TRP A C 1
ATOM 2623 O O . TRP A 1 334 ? -34.124 -34.291 5.820 1.00 49.66 334 TRP A O 1
ATOM 2633 N N . PRO A 1 335 ? -31.900 -34.415 5.407 1.00 56.84 335 PRO A N 1
ATOM 2634 C CA . PRO A 1 335 ? -31.771 -35.857 5.647 1.00 56.84 335 PRO A CA 1
ATOM 2635 C C . PRO A 1 335 ? -32.172 -36.313 7.052 1.00 56.84 335 PRO A C 1
ATOM 2637 O O . PRO A 1 335 ? -31.928 -35.549 8.020 1.00 56.84 335 PRO A O 1
#

Sequence (335 aa):
MANNNTNNLALRSILDKDKLNGTNFVDWQRNLCIVLRMDEKEYVLEKPIPPAPPANAPKAVKDAYEKHVKDDNQVSCVMLATMIPELQKQHEDMKAHEMIVALRQLYQGQSRHERFLVSKALFSCKLSSGNPVGPHVLKMIGYITNLGKLGFSLQKELATDLILQSLPELYKGFVMNYMMHDLDKPLPELLKMLQTAEENLTKGKGASVLMVQGGKGKPKKGIKIKARTAAKEGVWLKNFITELGVVPSIKNPIPLFCDNNGAIAQAKEPRSHQKTKHIVRRYHIIREIVARGDVEICKIGTDDNIADPLTKALGKPKHESHTWSMGIREMLDWP

Organism: NCBI:txid132261